Protein AF-A0A2E8CXK8-F1 (afdb_monomer)

Mean predicted aligned error: 9.02 Å

Structure (mmCIF, N/CA/C/O backbone):
data_AF-A0A2E8CXK8-F1
#
_entry.id   AF-A0A2E8CXK8-F1
#
loop_
_atom_site.group_PDB
_atom_site.id
_atom_site.type_symbol
_atom_site.label_atom_id
_atom_site.label_alt_id
_atom_site.label_comp_id
_atom_site.label_asym_id
_atom_site.label_entity_id
_atom_site.label_seq_id
_atom_site.pdbx_PDB_ins_code
_atom_site.Cartn_x
_atom_site.Cartn_y
_atom_site.Cartn_z
_atom_site.occupancy
_atom_site.B_iso_or_equiv
_atom_site.auth_seq_id
_atom_site.auth_comp_id
_atom_site.auth_asym_id
_atom_site.auth_atom_id
_atom_site.pdbx_PDB_model_num
ATOM 1 N N . MET A 1 1 ? 32.892 -42.923 -29.703 1.00 39.47 1 MET A N 1
ATOM 2 C CA . MET A 1 1 ? 31.666 -43.546 -29.163 1.00 39.47 1 MET A CA 1
ATOM 3 C C . MET A 1 1 ? 31.640 -43.152 -27.698 1.00 39.47 1 MET A C 1
ATOM 5 O O . MET A 1 1 ? 32.602 -43.465 -27.026 1.00 39.47 1 MET A O 1
ATOM 9 N N . ASP A 1 2 ? 30.717 -42.397 -27.133 1.00 36.16 2 ASP A N 1
ATOM 10 C CA . ASP A 1 2 ? 29.409 -41.909 -27.544 1.00 36.16 2 ASP A CA 1
ATOM 11 C C . ASP A 1 2 ? 29.088 -40.822 -26.492 1.00 36.16 2 ASP A C 1
ATOM 13 O O . ASP A 1 2 ? 28.861 -41.156 -25.334 1.00 36.16 2 ASP A O 1
ATOM 17 N N . CYS A 1 3 ? 29.192 -39.532 -26.826 1.00 34.12 3 CYS A N 1
ATOM 18 C CA . CYS A 1 3 ? 28.747 -38.450 -25.937 1.00 34.12 3 CYS A CA 1
ATOM 19 C C . CYS A 1 3 ? 27.455 -37.894 -26.526 1.00 34.12 3 CYS A C 1
ATOM 21 O O . CYS A 1 3 ? 27.470 -36.953 -27.320 1.00 34.12 3 CYS A O 1
ATOM 23 N N . ARG A 1 4 ? 26.337 -38.538 -26.181 1.00 33.44 4 ARG A N 1
ATOM 24 C CA . ARG A 1 4 ? 25.001 -37.986 -26.409 1.00 33.44 4 ARG A CA 1
ATOM 25 C C . ARG A 1 4 ? 24.892 -36.642 -25.671 1.00 33.44 4 ARG A C 1
ATOM 27 O O . ARG A 1 4 ? 25.269 -36.587 -24.505 1.00 33.44 4 ARG A O 1
ATOM 34 N N . PRO A 1 5 ? 24.375 -35.578 -26.305 1.00 42.72 5 PRO A N 1
ATOM 35 C CA . PRO A 1 5 ? 24.047 -34.351 -25.597 1.00 42.72 5 PRO A CA 1
ATOM 36 C C . PRO A 1 5 ? 22.865 -34.624 -24.660 1.00 42.72 5 PRO A C 1
ATOM 38 O O . PRO A 1 5 ? 21.855 -35.194 -25.075 1.00 42.72 5 PRO A O 1
ATOM 41 N N . ASP A 1 6 ? 23.009 -34.236 -23.396 1.00 40.31 6 ASP A N 1
ATOM 42 C CA . ASP A 1 6 ? 22.012 -34.405 -22.343 1.00 40.31 6 ASP A CA 1
ATOM 43 C C . ASP A 1 6 ? 20.679 -33.733 -22.709 1.00 40.31 6 ASP A C 1
ATOM 45 O O . ASP A 1 6 ? 20.485 -32.526 -22.547 1.00 40.31 6 ASP A O 1
ATOM 49 N N . THR A 1 7 ? 19.708 -34.531 -23.151 1.00 44.22 7 THR A N 1
ATOM 50 C CA . THR A 1 7 ? 18.325 -34.112 -23.436 1.00 44.22 7 THR A CA 1
ATOM 51 C C . THR A 1 7 ? 17.551 -33.663 -22.184 1.00 44.22 7 THR A C 1
ATOM 53 O O . THR A 1 7 ? 16.434 -33.171 -22.299 1.00 44.22 7 THR A O 1
ATOM 56 N N . ALA A 1 8 ? 18.133 -33.781 -20.985 1.00 43.41 8 ALA A N 1
ATOM 57 C CA . ALA A 1 8 ? 17.494 -33.443 -19.709 1.00 43.41 8 ALA A CA 1
ATOM 58 C C . ALA A 1 8 ? 17.446 -31.930 -19.397 1.00 43.41 8 ALA A C 1
ATOM 60 O O . ALA A 1 8 ? 16.611 -31.485 -18.605 1.00 43.41 8 ALA A O 1
ATOM 61 N N . THR A 1 9 ? 18.304 -31.119 -20.026 1.00 50.06 9 THR A N 1
ATOM 62 C CA . THR A 1 9 ? 18.343 -29.654 -19.818 1.00 50.06 9 THR A CA 1
ATOM 63 C C . THR A 1 9 ? 17.298 -28.900 -20.653 1.00 50.06 9 THR A C 1
ATOM 65 O O . THR A 1 9 ? 16.854 -27.817 -20.269 1.00 50.06 9 THR A O 1
ATOM 68 N N . GLY A 1 10 ? 16.845 -29.481 -21.770 1.00 50.53 10 GLY A N 1
ATOM 69 C CA . GLY A 1 10 ? 15.824 -28.888 -22.642 1.00 50.53 10 GLY A CA 1
ATOM 70 C C . GLY A 1 10 ? 14.399 -28.974 -22.084 1.00 50.53 10 GLY A C 1
ATOM 71 O O . GLY A 1 10 ? 13.611 -28.037 -22.244 1.00 50.53 10 GLY A O 1
ATOM 72 N N . ASP A 1 11 ? 14.066 -30.062 -21.384 1.00 58.69 11 ASP A N 1
ATOM 73 C CA . ASP A 1 11 ? 12.720 -30.267 -20.833 1.00 58.69 11 ASP A CA 1
ATOM 74 C C . ASP A 1 11 ? 12.457 -29.435 -19.573 1.00 58.69 11 ASP A C 1
ATOM 76 O O . ASP A 1 11 ? 11.363 -28.892 -19.411 1.00 58.69 11 ASP A O 1
ATOM 80 N N . THR A 1 12 ? 13.469 -29.239 -18.725 1.00 62.72 12 THR A N 1
ATOM 81 C CA . THR A 1 12 ? 13.380 -28.355 -17.550 1.00 62.72 12 THR A CA 1
ATOM 82 C C . THR A 1 12 ? 13.218 -26.887 -17.950 1.00 62.72 12 THR A C 1
ATOM 84 O O . THR A 1 12 ? 12.417 -26.168 -17.350 1.00 62.72 12 THR A O 1
ATOM 87 N N . HIS A 1 13 ? 13.896 -26.443 -19.013 1.00 64.88 13 HIS A N 1
ATOM 88 C CA . HIS A 1 13 ? 13.767 -25.078 -19.536 1.00 64.88 13 HIS A CA 1
ATOM 89 C C . HIS A 1 13 ? 12.396 -24.807 -20.168 1.00 64.88 13 HIS A C 1
ATOM 91 O O . HIS A 1 13 ? 11.783 -23.771 -19.893 1.00 64.88 13 HIS A O 1
ATOM 97 N N . ARG A 1 14 ? 11.867 -25.760 -20.950 1.00 67.81 14 ARG A N 1
ATOM 98 C CA . ARG A 1 14 ? 10.492 -25.692 -21.471 1.00 67.81 14 ARG A CA 1
ATOM 99 C C . ARG A 1 14 ? 9.471 -25.685 -20.339 1.00 67.81 14 ARG A C 1
ATOM 101 O O . ARG A 1 14 ? 8.594 -24.829 -20.346 1.00 67.81 14 ARG A O 1
ATOM 108 N N . ALA A 1 15 ? 9.580 -26.583 -19.361 1.00 71.38 15 ALA A N 1
ATOM 109 C CA . ALA A 1 15 ? 8.654 -26.637 -18.228 1.00 71.38 15 ALA A CA 1
ATOM 110 C C . ALA A 1 15 ? 8.631 -25.320 -17.433 1.00 71.38 15 ALA A C 1
ATOM 112 O O . ALA A 1 15 ? 7.559 -24.819 -17.097 1.00 71.38 15 ALA A O 1
ATOM 113 N N . TRP A 1 16 ? 9.796 -24.710 -17.208 1.00 69.94 16 TRP A N 1
ATOM 114 C CA . TRP A 1 16 ? 9.917 -23.401 -16.562 1.00 69.94 16 TRP A CA 1
ATOM 115 C C . TRP A 1 16 ? 9.251 -22.267 -17.360 1.00 69.94 16 TRP A C 1
ATOM 117 O O . TRP A 1 16 ? 8.541 -21.435 -16.797 1.00 69.94 16 TRP A O 1
ATOM 127 N N . LEU A 1 17 ? 9.428 -22.252 -18.684 1.00 72.56 17 LEU A N 1
ATOM 128 C CA . LEU A 1 17 ? 8.765 -21.304 -19.588 1.00 72.56 17 LEU A CA 1
ATOM 129 C C . LEU A 1 17 ? 7.236 -21.434 -19.560 1.00 72.56 17 LEU A C 1
ATOM 131 O O . LEU A 1 17 ? 6.527 -20.426 -19.522 1.00 72.56 17 LEU A O 1
ATOM 135 N N . TRP A 1 18 ? 6.731 -22.669 -19.551 1.00 72.44 18 TRP A N 1
ATOM 136 C CA . TRP A 1 18 ? 5.300 -22.944 -19.424 1.00 72.44 18 TRP A CA 1
ATOM 137 C C . TRP A 1 18 ? 4.752 -22.485 -18.070 1.00 72.44 18 TRP A C 1
ATOM 139 O O . TRP A 1 18 ? 3.693 -21.861 -18.027 1.00 72.44 18 TRP A O 1
ATOM 149 N N . LEU A 1 19 ? 5.486 -22.722 -16.979 1.00 76.88 19 LEU A N 1
ATOM 150 C CA . LEU A 1 19 ? 5.115 -22.248 -15.643 1.00 76.88 19 LEU A CA 1
ATOM 151 C C . LEU A 1 19 ? 5.009 -20.717 -15.588 1.00 76.88 19 LEU A C 1
ATOM 153 O O . LEU A 1 19 ? 4.008 -20.208 -15.093 1.00 76.88 19 LEU A O 1
ATOM 157 N N . LEU A 1 20 ? 5.965 -19.987 -16.169 1.00 74.81 20 LEU A N 1
ATOM 158 C CA . LEU A 1 20 ? 5.941 -18.517 -16.252 1.00 74.81 20 LEU A CA 1
ATOM 159 C C . LEU A 1 20 ? 4.698 -17.962 -16.967 1.00 74.81 20 LEU A C 1
ATOM 161 O O . LEU A 1 20 ? 4.181 -16.919 -16.578 1.00 74.81 20 LEU A O 1
ATOM 165 N N . CYS A 1 21 ? 4.201 -18.656 -17.993 1.00 78.50 21 CYS A N 1
ATOM 166 C CA . CYS A 1 21 ? 3.007 -18.226 -18.725 1.00 78.50 21 CYS A CA 1
ATOM 167 C C . CYS A 1 21 ? 1.705 -18.562 -17.995 1.00 78.50 21 CYS A C 1
ATOM 169 O O . CYS A 1 21 ? 0.749 -17.788 -18.028 1.00 78.50 21 CYS A O 1
ATOM 171 N N . VAL A 1 22 ? 1.647 -19.737 -17.366 1.00 83.25 22 VAL A N 1
ATOM 172 C CA . VAL A 1 22 ? 0.408 -20.279 -16.795 1.00 83.25 22 VAL A CA 1
ATOM 173 C C . VAL A 1 22 ? 0.187 -19.801 -15.359 1.00 83.25 22 VAL A C 1
ATOM 175 O O . VAL A 1 22 ? -0.961 -19.583 -14.966 1.00 83.25 22 VAL A O 1
ATOM 178 N N . MET A 1 23 ? 1.251 -19.595 -14.576 1.00 86.69 23 MET A N 1
ATOM 179 C CA . MET A 1 23 ? 1.127 -19.204 -13.168 1.00 86.69 23 MET A CA 1
ATOM 180 C C . MET A 1 23 ? 0.381 -17.881 -12.961 1.00 86.69 23 MET A C 1
ATOM 182 O O . MET A 1 23 ? -0.537 -17.895 -12.141 1.00 86.69 23 MET A O 1
ATOM 186 N N . PRO A 1 24 ? 0.655 -16.783 -13.695 1.00 87.81 24 PRO A N 1
ATOM 187 C CA . PRO A 1 24 ? -0.084 -15.538 -13.494 1.00 87.81 24 PRO A CA 1
ATOM 188 C C . PRO A 1 24 ? -1.575 -15.680 -13.833 1.00 87.81 24 PRO A C 1
ATOM 190 O O . PRO A 1 24 ? -2.422 -15.145 -13.124 1.00 87.81 24 PRO A O 1
ATOM 193 N N . ALA A 1 25 ? -1.924 -16.453 -14.869 1.00 89.25 25 ALA A N 1
ATOM 194 C CA . ALA A 1 25 ? -3.317 -16.708 -15.249 1.00 89.25 25 ALA A CA 1
ATOM 195 C C . ALA A 1 25 ? -4.081 -17.491 -14.172 1.00 89.25 25 ALA A C 1
ATOM 197 O O . ALA A 1 25 ? -5.178 -17.099 -13.767 1.00 89.25 25 ALA A O 1
ATOM 198 N N . VAL A 1 26 ? -3.490 -18.577 -13.668 1.00 90.31 26 VAL A N 1
ATOM 199 C CA . VAL A 1 26 ? -4.085 -19.371 -12.582 1.00 90.31 26 VAL A CA 1
ATOM 200 C C . VAL A 1 26 ? -4.133 -18.560 -11.286 1.00 90.31 26 VAL A C 1
ATOM 202 O O . VAL A 1 26 ? -5.141 -18.581 -10.582 1.00 90.31 26 VAL A O 1
ATOM 205 N N . GLY A 1 27 ? -3.078 -17.802 -10.993 1.00 90.19 27 GLY A N 1
ATOM 206 C CA . GLY A 1 27 ? -2.973 -16.939 -9.824 1.00 90.19 27 GLY A CA 1
ATOM 207 C C . GLY A 1 27 ? -4.058 -15.876 -9.771 1.00 90.19 27 GLY A C 1
ATOM 208 O O . GLY A 1 27 ? -4.782 -15.801 -8.779 1.00 90.19 27 GLY A O 1
ATOM 209 N N . LEU A 1 28 ? -4.235 -15.111 -10.851 1.00 90.12 28 LEU A N 1
ATOM 210 C CA . LEU A 1 28 ? -5.291 -14.102 -10.951 1.00 90.12 28 LEU A CA 1
ATOM 211 C C . LEU A 1 28 ? -6.688 -14.723 -10.869 1.00 90.12 28 LEU A C 1
ATOM 213 O O . LEU A 1 28 ? -7.554 -14.187 -10.179 1.00 90.12 28 LEU A O 1
ATOM 217 N N . LEU A 1 29 ? -6.907 -15.886 -11.492 1.00 92.19 29 LEU A N 1
ATOM 218 C CA . LEU A 1 29 ? -8.185 -16.590 -11.391 1.00 92.19 29 LEU A CA 1
ATOM 219 C C . LEU A 1 29 ? -8.504 -16.983 -9.939 1.00 92.19 29 LEU A C 1
ATOM 221 O O . LEU A 1 29 ? -9.615 -16.733 -9.463 1.00 92.19 29 LEU A O 1
ATOM 225 N N . LEU A 1 30 ? -7.535 -17.565 -9.226 1.00 91.12 30 LEU A N 1
ATOM 226 C CA . LEU A 1 30 ? -7.684 -17.963 -7.823 1.00 91.12 30 LEU A CA 1
ATOM 227 C C . LEU A 1 30 ? -7.898 -16.752 -6.912 1.00 91.12 30 LEU A C 1
ATOM 229 O O . LEU A 1 30 ? -8.802 -16.763 -6.076 1.00 91.12 30 LEU A O 1
ATOM 233 N N . VAL A 1 31 ? -7.117 -15.690 -7.107 1.00 90.62 31 VAL A N 1
ATOM 234 C CA . VAL A 1 31 ? -7.240 -14.414 -6.389 1.00 90.62 31 VAL A CA 1
ATOM 235 C C . VAL A 1 31 ? -8.631 -13.809 -6.579 1.00 90.62 31 VAL A C 1
ATOM 237 O O . VAL A 1 31 ? -9.301 -13.461 -5.599 1.00 90.62 31 VAL A O 1
ATOM 240 N N . SER A 1 32 ? -9.106 -13.719 -7.820 1.00 89.19 32 SER A N 1
ATOM 241 C CA . SER A 1 32 ? -10.420 -13.158 -8.130 1.00 89.19 32 SER A CA 1
ATOM 242 C C . SER A 1 32 ? -11.557 -14.036 -7.616 1.00 89.19 32 SER A C 1
ATOM 244 O O . SER A 1 32 ? -12.538 -13.507 -7.092 1.00 89.19 32 SER A O 1
ATOM 246 N N . TRP A 1 33 ? -11.434 -15.363 -7.675 1.00 91.19 33 TRP A N 1
ATOM 247 C CA . TRP A 1 33 ? -12.419 -16.268 -7.077 1.00 91.19 33 TRP A CA 1
ATOM 248 C C . TRP A 1 33 ? -12.481 -16.111 -5.550 1.00 91.19 33 TRP A C 1
ATOM 250 O O . TRP A 1 33 ? -13.562 -15.938 -4.979 1.00 91.19 33 TRP A O 1
ATOM 260 N N . PHE A 1 34 ? -11.323 -16.092 -4.886 1.00 89.75 34 PHE A N 1
ATOM 261 C CA . PHE A 1 34 ? -11.227 -16.025 -3.429 1.00 89.75 34 PHE A CA 1
ATOM 262 C C . PHE A 1 34 ? -11.731 -14.684 -2.880 1.00 89.75 34 PHE A C 1
ATOM 264 O O . PHE A 1 34 ? -12.566 -14.652 -1.973 1.00 89.75 34 PHE A O 1
ATOM 271 N N . THR A 1 35 ? -11.300 -13.561 -3.462 1.00 88.44 35 THR A N 1
ATOM 272 C CA . THR A 1 35 ? -11.772 -12.226 -3.051 1.00 88.44 35 THR A CA 1
ATOM 273 C C . THR A 1 35 ? -13.280 -12.077 -3.223 1.00 88.44 35 THR A C 1
ATOM 275 O O . THR A 1 35 ? -13.955 -11.652 -2.286 1.00 88.44 35 THR A O 1
ATOM 278 N N . ARG A 1 36 ? -13.840 -12.491 -4.372 1.00 88.19 36 ARG A N 1
ATOM 279 C CA . ARG A 1 36 ? -15.294 -12.456 -4.626 1.00 88.19 36 ARG A CA 1
ATOM 280 C C . ARG A 1 36 ? -16.081 -13.265 -3.597 1.00 88.19 36 ARG A C 1
ATOM 282 O O . ARG A 1 36 ? -17.187 -12.871 -3.238 1.00 88.19 36 ARG A O 1
ATOM 289 N N . ARG A 1 37 ? -15.528 -14.386 -3.121 1.00 89.00 37 ARG A N 1
ATOM 290 C CA . ARG A 1 37 ? -16.222 -15.303 -2.209 1.00 89.00 37 ARG A CA 1
ATOM 291 C C . ARG A 1 37 ? -16.148 -14.904 -0.734 1.00 89.00 37 ARG A C 1
ATOM 293 O O . ARG A 1 37 ? -17.123 -15.147 -0.017 1.00 89.00 37 ARG A O 1
ATOM 300 N N . PHE A 1 38 ? -15.018 -14.356 -0.280 1.00 88.38 38 PHE A N 1
ATOM 301 C CA . PHE A 1 38 ? -14.735 -14.156 1.151 1.00 88.38 38 PHE A CA 1
ATOM 302 C C . PHE A 1 38 ? -14.738 -12.690 1.604 1.00 88.38 38 PHE A C 1
ATOM 304 O O . PHE A 1 38 ? -15.249 -12.393 2.687 1.00 88.38 38 PHE A O 1
ATOM 311 N N . ALA A 1 39 ? -14.193 -11.772 0.804 1.00 87.19 39 ALA A N 1
ATOM 312 C CA . ALA A 1 39 ? -14.183 -10.342 1.116 1.00 87.19 39 ALA A CA 1
ATOM 313 C C . ALA A 1 39 ? -14.142 -9.515 -0.179 1.00 87.19 39 ALA A C 1
ATOM 3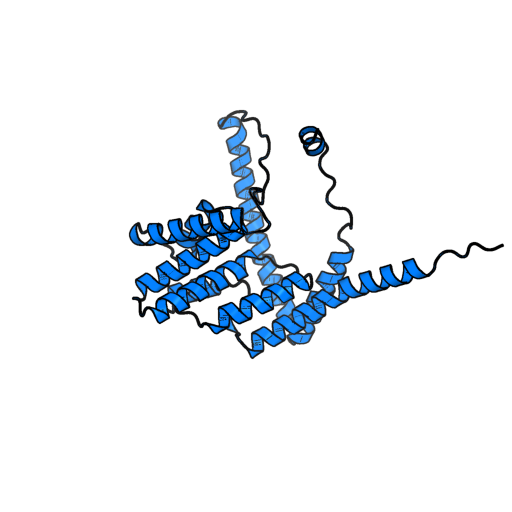15 O O . ALA A 1 39 ? -13.056 -9.189 -0.666 1.00 87.19 39 ALA A O 1
ATOM 316 N N . PRO A 1 40 ? -15.311 -9.148 -0.733 1.00 85.19 40 PRO A N 1
ATOM 317 C CA . PRO A 1 40 ? -15.388 -8.259 -1.890 1.00 85.19 40 PRO A CA 1
ATOM 318 C C . PRO A 1 40 ? -14.685 -6.917 -1.642 1.00 85.19 40 PRO A C 1
ATOM 320 O O . PRO A 1 40 ? -14.136 -6.334 -2.568 1.00 85.19 40 PRO A O 1
ATOM 323 N N . GLU A 1 41 ? -14.628 -6.467 -0.383 1.00 81.69 41 GLU A N 1
ATOM 324 C CA . GLU A 1 41 ? -13.944 -5.233 0.025 1.00 81.69 41 GLU A CA 1
ATOM 325 C C . GLU A 1 41 ? -12.407 -5.321 -0.091 1.00 81.69 41 GLU A C 1
ATOM 327 O O . GLU A 1 41 ? -11.716 -4.308 -0.016 1.00 81.69 41 GLU A O 1
ATOM 332 N N . ALA A 1 42 ? -11.849 -6.526 -0.250 1.00 78.81 42 ALA A N 1
ATOM 333 C CA . ALA A 1 42 ? -10.418 -6.743 -0.455 1.00 78.81 42 ALA A CA 1
ATOM 334 C C . ALA A 1 42 ? -10.006 -6.668 -1.939 1.00 78.81 42 ALA A C 1
ATOM 336 O O . ALA A 1 42 ? -8.822 -6.828 -2.246 1.00 78.81 42 ALA A O 1
ATOM 337 N N . GLN A 1 43 ? -10.944 -6.442 -2.864 1.00 80.06 43 GLN A N 1
ATOM 338 C CA . GLN A 1 43 ? -10.630 -6.248 -4.281 1.00 80.06 43 GLN A CA 1
ATOM 339 C C . GLN A 1 43 ? -9.926 -4.910 -4.531 1.00 80.06 43 GLN A C 1
ATOM 341 O O . GLN A 1 43 ? -9.971 -4.001 -3.710 1.00 80.06 43 GLN A O 1
ATOM 346 N N . GLY A 1 44 ? -9.251 -4.804 -5.676 1.00 81.19 44 GLY A N 1
ATOM 347 C CA . GLY A 1 44 ? -8.628 -3.558 -6.114 1.00 81.19 44 GLY A CA 1
ATOM 348 C C . GLY A 1 44 ? -7.382 -3.152 -5.322 1.00 81.19 44 GLY A C 1
ATOM 349 O O . GLY A 1 44 ? -6.749 -3.956 -4.627 1.00 81.19 44 GLY A O 1
ATOM 350 N N . HIS A 1 45 ? -7.016 -1.878 -5.468 1.00 83.12 45 HIS A N 1
ATOM 351 C CA . HIS A 1 45 ? -5.751 -1.328 -4.984 1.00 83.12 45 HIS A CA 1
ATOM 352 C C . HIS A 1 45 ? -5.667 -1.248 -3.452 1.00 83.12 45 HIS A C 1
ATOM 354 O O . HIS A 1 45 ? -4.577 -1.386 -2.915 1.00 83.12 45 HIS A O 1
ATOM 360 N N . GLY A 1 46 ? -6.773 -1.084 -2.725 1.00 87.38 46 GLY A N 1
ATOM 361 C CA . GLY A 1 46 ? -6.809 -1.072 -1.258 1.00 87.38 46 GLY A CA 1
ATOM 362 C C . GLY A 1 46 ? -6.770 0.325 -0.631 1.00 87.38 46 GLY A C 1
ATOM 363 O O . GLY A 1 46 ? -7.456 0.557 0.363 1.00 87.38 46 GLY A O 1
ATOM 364 N N . VAL A 1 47 ? -6.012 1.272 -1.200 1.00 93.75 47 VAL A N 1
ATOM 365 C CA . VAL A 1 47 ? -5.950 2.660 -0.690 1.00 93.75 47 VAL A CA 1
ATOM 366 C C . VAL A 1 47 ? -7.311 3.368 -0.778 1.00 93.75 47 VAL A C 1
ATOM 368 O O . VAL A 1 47 ? -7.738 3.918 0.240 1.00 93.75 47 VAL A O 1
ATOM 371 N N . PRO A 1 48 ? -8.039 3.338 -1.916 1.00 92.75 48 PRO A N 1
ATOM 372 C CA . PRO A 1 48 ? -9.364 3.955 -1.994 1.00 92.75 48 PRO A CA 1
ATOM 373 C C . PRO A 1 48 ? -10.344 3.390 -0.962 1.00 92.75 48 PRO A C 1
ATOM 375 O O . PRO A 1 48 ? -11.121 4.139 -0.376 1.00 92.75 48 PRO A O 1
ATOM 378 N N . GLU A 1 49 ? -10.284 2.089 -0.687 1.00 92.88 49 GLU A N 1
ATOM 379 C CA . GLU A 1 49 ? -11.131 1.425 0.302 1.00 92.88 49 GLU A CA 1
ATOM 380 C C . GLU A 1 49 ? -10.853 1.931 1.726 1.00 92.88 49 GLU A C 1
ATOM 382 O O . GLU A 1 49 ? -11.790 2.102 2.507 1.00 92.88 49 GLU A O 1
ATOM 387 N N . VAL A 1 50 ? -9.591 2.226 2.060 1.00 96.38 50 VAL A N 1
ATOM 388 C CA . VAL A 1 50 ? -9.231 2.860 3.341 1.00 96.38 50 VAL A CA 1
ATOM 389 C C . VAL A 1 50 ? -9.754 4.294 3.409 1.00 96.38 50 VAL A C 1
ATOM 391 O O . VAL A 1 50 ? -10.356 4.666 4.416 1.00 96.38 50 VAL A O 1
ATOM 394 N N . ILE A 1 51 ? -9.588 5.084 2.344 1.00 95.75 51 ILE A N 1
ATOM 395 C CA . ILE A 1 51 ? -10.100 6.465 2.285 1.00 95.75 51 ILE A CA 1
ATOM 396 C C . ILE A 1 51 ? -11.622 6.470 2.473 1.00 95.75 51 ILE A C 1
ATOM 398 O O . ILE A 1 51 ? -12.150 7.229 3.285 1.00 95.75 51 ILE A O 1
ATOM 402 N N . VAL A 1 52 ? -12.341 5.582 1.780 1.00 94.69 52 VAL A N 1
ATOM 403 C CA . VAL A 1 52 ? -13.795 5.432 1.924 1.00 94.69 52 VAL A CA 1
ATOM 404 C C . VAL A 1 52 ? -14.168 4.997 3.342 1.00 94.69 52 VAL A C 1
ATOM 406 O O . VAL A 1 52 ? -15.127 5.533 3.896 1.00 94.69 52 VAL A O 1
ATOM 409 N N . ALA A 1 53 ? -13.413 4.086 3.963 1.00 95.00 53 ALA A N 1
ATOM 410 C CA . ALA A 1 53 ? -13.656 3.686 5.346 1.00 95.00 53 ALA A CA 1
ATOM 411 C C . ALA A 1 53 ? -13.519 4.869 6.317 1.00 95.00 53 ALA A C 1
ATOM 413 O O . ALA A 1 53 ? -14.391 5.071 7.161 1.00 95.00 53 ALA A O 1
ATOM 414 N N . VAL A 1 54 ? -12.479 5.691 6.174 1.00 96.25 54 VAL A N 1
ATOM 415 C CA . VAL A 1 54 ? -12.261 6.885 7.010 1.00 96.25 54 VAL A CA 1
ATOM 416 C C . VAL A 1 54 ? -13.325 7.957 6.759 1.00 96.25 54 VAL A C 1
ATOM 418 O O . VAL A 1 54 ? -13.823 8.553 7.715 1.00 96.25 54 VAL A O 1
ATOM 421 N N . ALA A 1 55 ? -13.705 8.183 5.501 1.00 94.88 55 ALA A N 1
ATOM 422 C CA . ALA A 1 55 ? -14.628 9.249 5.116 1.00 94.88 55 ALA A CA 1
ATOM 423 C C . ALA A 1 55 ? -16.109 8.910 5.353 1.00 94.88 55 ALA A C 1
ATOM 425 O O . ALA A 1 55 ? -16.894 9.806 5.651 1.00 94.88 55 ALA A O 1
ATOM 426 N N . ARG A 1 56 ? -16.512 7.643 5.182 1.00 95.19 56 ARG A N 1
ATOM 427 C CA . ARG A 1 56 ? -17.931 7.225 5.189 1.00 95.19 56 ARG A CA 1
ATOM 428 C C . ARG A 1 56 ? -18.302 6.215 6.270 1.00 95.19 56 ARG A C 1
ATOM 430 O O . ARG A 1 56 ? -19.488 6.016 6.510 1.00 95.19 56 ARG A O 1
ATOM 437 N N . HIS A 1 57 ? -17.323 5.568 6.896 1.00 94.69 57 HIS A N 1
ATOM 438 C CA . HIS A 1 57 ? -17.555 4.497 7.868 1.00 94.69 57 HIS A CA 1
ATOM 439 C C . HIS A 1 57 ? -16.809 4.726 9.185 1.00 94.69 57 HIS A C 1
ATOM 441 O O . HIS A 1 57 ? -16.542 3.770 9.904 1.00 94.69 57 HIS A O 1
ATOM 447 N N . ASP A 1 58 ? -16.432 5.970 9.497 1.00 95.38 58 ASP A N 1
ATOM 448 C CA . ASP A 1 58 ? -15.742 6.331 10.743 1.00 95.38 58 ASP A CA 1
ATOM 449 C C . ASP A 1 58 ? -14.445 5.541 11.009 1.00 95.38 58 ASP A C 1
ATOM 451 O O . ASP A 1 58 ? -14.021 5.343 12.147 1.00 95.38 58 ASP A O 1
ATOM 455 N N . GLY A 1 59 ? -13.790 5.087 9.938 1.00 93.31 59 GLY A N 1
ATOM 456 C CA . GLY A 1 59 ? -12.597 4.247 9.997 1.00 93.31 59 GLY A CA 1
ATOM 457 C C . GLY A 1 59 ? -12.879 2.789 10.372 1.00 93.31 59 GLY A C 1
ATOM 458 O O . GLY A 1 59 ? -11.938 2.029 10.586 1.00 93.31 59 GLY A O 1
ATOM 459 N N . VAL A 1 60 ? -14.140 2.362 10.456 1.00 96.19 60 VAL A N 1
ATOM 460 C CA . VAL A 1 60 ? -14.521 0.986 10.794 1.00 96.19 60 VAL A CA 1
ATOM 461 C C . VAL A 1 60 ? -14.315 0.064 9.591 1.00 96.19 60 VAL A C 1
ATOM 463 O O . VAL A 1 60 ? -14.905 0.242 8.527 1.00 96.19 60 VAL A O 1
ATOM 466 N N . MET A 1 61 ? -13.479 -0.957 9.774 1.00 95.75 61 MET A N 1
ATOM 467 C CA . MET A 1 61 ? -13.150 -1.973 8.775 1.00 95.75 61 MET A CA 1
ATOM 468 C C . MET A 1 61 ? -13.397 -3.373 9.344 1.00 95.75 61 MET A C 1
ATOM 470 O O . MET A 1 61 ? -13.232 -3.621 10.540 1.00 95.75 61 MET A O 1
ATOM 474 N N . ARG A 1 62 ? -13.80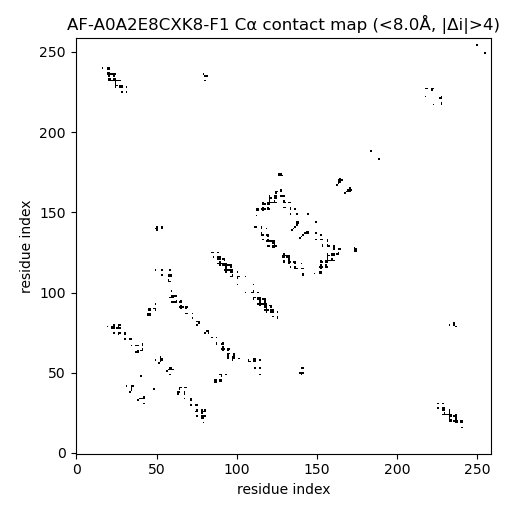0 -4.311 8.480 1.00 93.19 62 ARG A N 1
ATOM 475 C CA . ARG A 1 62 ? -14.124 -5.687 8.884 1.00 93.19 62 ARG A CA 1
ATOM 476 C C . ARG A 1 62 ? -12.839 -6.508 9.081 1.00 93.19 62 ARG A C 1
ATOM 478 O O . ARG A 1 62 ? -12.056 -6.576 8.136 1.00 93.19 62 ARG A O 1
ATOM 485 N N . PRO A 1 63 ? -12.665 -7.250 10.195 1.00 91.06 63 PRO A N 1
ATOM 486 C CA . PRO A 1 63 ? -11.434 -8.003 10.474 1.00 91.06 63 PRO A CA 1
ATOM 487 C C . PRO A 1 63 ? -11.002 -8.976 9.372 1.00 91.06 63 PRO A C 1
ATOM 489 O O . PRO A 1 63 ? -9.815 -9.140 9.092 1.00 91.06 63 PRO A O 1
ATOM 492 N N . ARG A 1 64 ? -11.978 -9.589 8.693 1.00 92.25 64 ARG A N 1
ATOM 493 C CA . ARG A 1 64 ? -11.734 -10.517 7.581 1.00 92.25 64 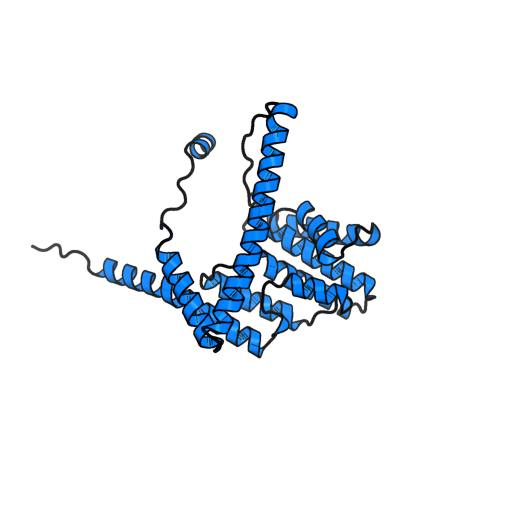ARG A CA 1
ATOM 494 C C . ARG A 1 64 ? -10.986 -9.882 6.402 1.00 92.25 64 ARG A C 1
ATOM 496 O O . ARG A 1 64 ? -10.340 -10.609 5.657 1.00 92.25 64 ARG A O 1
ATOM 503 N N . VAL A 1 65 ? -11.064 -8.558 6.225 1.00 90.56 65 VAL A N 1
ATOM 504 C CA . VAL A 1 65 ? -10.436 -7.858 5.093 1.00 90.56 65 VAL A CA 1
ATOM 505 C C . VAL A 1 65 ? -8.918 -7.967 5.177 1.00 90.56 65 VAL A C 1
ATOM 507 O O . VAL A 1 65 ? -8.307 -8.325 4.177 1.00 90.56 65 VAL A O 1
ATOM 510 N N . SER A 1 66 ? -8.310 -7.765 6.355 1.00 90.81 66 SER A N 1
ATOM 511 C CA . SER A 1 66 ? -6.860 -7.944 6.538 1.00 90.81 66 SER A CA 1
ATOM 512 C C . SER A 1 66 ? -6.411 -9.354 6.159 1.00 90.81 66 SER A C 1
ATOM 514 O O . SER A 1 66 ? -5.489 -9.505 5.365 1.00 90.81 66 SER A O 1
ATOM 516 N N . LEU A 1 67 ? -7.081 -10.387 6.686 1.00 91.88 67 LEU A N 1
ATOM 517 C CA . LEU A 1 67 ? -6.707 -11.785 6.440 1.00 91.88 67 LEU A CA 1
ATOM 518 C C . LEU A 1 67 ? -6.824 -12.151 4.959 1.00 91.88 67 LEU A C 1
ATOM 520 O O . LEU A 1 67 ? -5.897 -12.717 4.382 1.00 91.88 67 LEU A O 1
ATOM 524 N N . VAL A 1 68 ? -7.940 -11.781 4.324 1.00 92.81 68 VAL A N 1
ATOM 525 C CA . VAL A 1 68 ? -8.142 -12.041 2.896 1.00 92.81 68 VAL A CA 1
ATOM 526 C C . VAL A 1 68 ? -7.124 -11.269 2.060 1.00 92.81 68 VAL A C 1
ATOM 528 O O . VAL A 1 68 ? -6.553 -11.845 1.139 1.00 92.81 68 VAL A O 1
ATOM 531 N N . LYS A 1 69 ? -6.844 -10.001 2.387 1.00 93.50 69 LYS A N 1
ATOM 532 C CA . LYS A 1 69 ? -5.892 -9.179 1.631 1.00 93.50 69 LYS A CA 1
ATOM 533 C C . LYS A 1 69 ? -4.464 -9.710 1.743 1.00 93.50 69 LYS A C 1
ATOM 535 O O . LYS A 1 69 ? -3.775 -9.714 0.729 1.00 93.50 69 LYS A O 1
ATOM 540 N N . ILE A 1 70 ? -4.041 -10.205 2.910 1.00 92.81 70 ILE A N 1
ATOM 541 C CA . ILE A 1 70 ? -2.734 -10.864 3.086 1.00 92.81 70 ILE A CA 1
ATOM 542 C C . ILE A 1 70 ? -2.623 -12.068 2.147 1.00 92.81 70 ILE A C 1
ATOM 544 O O . ILE A 1 70 ? -1.709 -12.121 1.328 1.00 92.81 70 ILE A O 1
ATOM 548 N N . LEU A 1 71 ? -3.581 -12.999 2.220 1.00 92.56 71 LEU A N 1
ATOM 549 C CA . LEU A 1 71 ? -3.559 -14.232 1.425 1.00 92.56 71 LEU A CA 1
ATOM 550 C C . LEU A 1 71 ? -3.587 -13.942 -0.076 1.00 92.56 71 LEU A C 1
ATOM 552 O O . LEU A 1 71 ? -2.788 -14.474 -0.841 1.00 92.56 71 LEU A O 1
ATOM 556 N N . VAL A 1 72 ? -4.493 -13.065 -0.493 1.00 91.94 72 VAL A N 1
ATOM 557 C CA . VAL A 1 72 ? -4.673 -12.711 -1.899 1.00 91.94 72 VAL A CA 1
ATOM 558 C C . VAL A 1 72 ? -3.457 -11.983 -2.450 1.00 91.94 72 VAL A C 1
ATOM 560 O O . VAL A 1 72 ? -3.040 -12.272 -3.566 1.00 91.94 72 VAL A O 1
ATOM 563 N N . SER A 1 73 ? -2.865 -11.067 -1.686 1.00 91.12 73 SER A N 1
ATOM 564 C CA . SER A 1 73 ? -1.688 -10.327 -2.150 1.00 91.12 73 SER A CA 1
ATOM 565 C C . SER A 1 73 ? -0.465 -11.235 -2.229 1.00 91.12 73 SER A C 1
ATOM 567 O O . SER A 1 73 ? 0.273 -11.151 -3.205 1.00 91.12 73 SER A O 1
ATOM 569 N N . ALA A 1 74 ? -0.296 -12.154 -1.272 1.00 91.31 74 ALA A N 1
ATOM 570 C CA . ALA A 1 74 ? 0.748 -13.173 -1.325 1.00 91.31 74 ALA A CA 1
ATOM 571 C C . ALA A 1 74 ? 0.598 -14.079 -2.558 1.00 91.31 74 ALA A C 1
ATOM 573 O O . ALA A 1 74 ? 1.578 -14.322 -3.255 1.00 91.31 74 ALA A O 1
ATOM 574 N N . LEU A 1 75 ? -0.624 -14.520 -2.877 1.00 90.69 75 LEU A N 1
ATOM 575 C CA . LEU A 1 75 ? -0.899 -15.298 -4.089 1.00 90.69 75 LEU A CA 1
ATOM 576 C C . LEU A 1 75 ? -0.655 -14.480 -5.363 1.00 90.69 75 LEU A C 1
ATOM 578 O O . LEU A 1 75 ? -0.032 -14.974 -6.294 1.00 90.69 75 LEU A O 1
ATOM 582 N N . CYS A 1 76 ? -1.111 -13.230 -5.410 1.00 89.62 76 CYS A N 1
ATOM 583 C CA . CYS A 1 76 ? -0.969 -12.363 -6.579 1.00 89.62 76 CYS A CA 1
ATOM 584 C C . CYS A 1 76 ? 0.513 -12.087 -6.893 1.00 89.62 76 CYS A C 1
ATOM 586 O O . CYS A 1 76 ? 0.968 -12.316 -8.012 1.00 89.62 76 CYS A O 1
ATOM 588 N N . ILE A 1 77 ? 1.289 -11.689 -5.879 1.00 88.19 77 ILE A N 1
ATOM 589 C CA . ILE A 1 77 ? 2.732 -11.442 -6.008 1.00 88.19 77 ILE A CA 1
ATOM 590 C C . ILE A 1 77 ? 3.474 -12.757 -6.287 1.00 88.19 77 ILE A C 1
ATOM 592 O O . ILE A 1 77 ? 4.287 -12.824 -7.204 1.00 88.19 77 ILE A O 1
ATOM 596 N N . GLY A 1 78 ? 3.163 -13.823 -5.544 1.00 87.19 78 GLY A N 1
ATOM 597 C CA . GLY A 1 78 ? 3.835 -15.120 -5.662 1.00 87.19 78 GLY A CA 1
ATOM 598 C C . GLY A 1 78 ? 3.587 -15.844 -6.988 1.00 87.19 78 GLY A C 1
ATOM 599 O O . GLY A 1 78 ? 4.402 -16.664 -7.395 1.00 87.19 78 GLY A O 1
ATOM 600 N N . THR A 1 79 ? 2.493 -15.532 -7.687 1.00 87.94 79 THR A N 1
ATOM 601 C CA . THR A 1 79 ? 2.200 -16.074 -9.026 1.00 87.94 79 THR A CA 1
ATOM 602 C C . THR A 1 79 ? 2.725 -15.205 -10.167 1.00 87.94 79 THR A C 1
ATOM 604 O O . THR A 1 79 ? 2.568 -15.580 -11.327 1.00 87.94 79 THR A O 1
ATOM 607 N N . GLY A 1 80 ? 3.382 -14.081 -9.860 1.00 83.81 80 GLY A N 1
ATOM 608 C CA . GLY A 1 80 ? 4.015 -13.217 -10.857 1.00 83.81 80 GLY A CA 1
ATOM 609 C C . GLY A 1 80 ? 3.068 -12.221 -11.525 1.00 83.81 80 GLY A C 1
ATOM 610 O O . GLY A 1 80 ? 3.347 -11.764 -12.633 1.00 83.81 80 GLY A O 1
ATOM 611 N N . ALA A 1 81 ? 1.945 -11.870 -10.889 1.00 84.62 81 ALA A N 1
ATOM 612 C CA . ALA A 1 81 ? 1.117 -10.775 -11.380 1.00 84.62 81 ALA A CA 1
ATOM 613 C C . ALA A 1 81 ? 1.866 -9.434 -11.267 1.00 84.62 81 ALA A C 1
ATOM 615 O O . ALA A 1 81 ? 2.588 -9.182 -10.301 1.00 84.62 81 ALA A O 1
ATOM 616 N N . SER A 1 82 ? 1.662 -8.542 -12.239 1.00 84.88 82 SER A N 1
ATOM 617 C CA . SER A 1 82 ? 2.257 -7.201 -12.230 1.00 84.88 82 SER A CA 1
ATOM 618 C C . SER A 1 82 ? 1.491 -6.288 -11.266 1.00 84.88 82 SER A C 1
ATOM 620 O O . SER A 1 82 ? 0.581 -5.559 -11.660 1.00 84.88 82 SER A O 1
ATOM 622 N N . VAL A 1 83 ? 1.811 -6.384 -9.973 1.00 85.50 83 VAL A N 1
ATOM 623 C CA . VAL A 1 83 ? 1.172 -5.606 -8.902 1.00 85.50 83 VAL A CA 1
ATOM 624 C C . VAL A 1 83 ? 2.187 -5.082 -7.890 1.00 85.50 83 VAL A C 1
ATOM 626 O O . VAL A 1 83 ? 3.191 -5.725 -7.591 1.00 85.50 83 VAL A O 1
ATOM 629 N N . GLY A 1 84 ? 1.898 -3.906 -7.332 1.00 82.75 84 GLY A N 1
ATOM 630 C CA . GLY A 1 84 ? 2.659 -3.332 -6.226 1.00 82.75 84 GLY A CA 1
ATOM 631 C C . GLY A 1 84 ? 2.181 -3.841 -4.864 1.00 82.75 84 GLY A C 1
ATOM 632 O O . GLY A 1 84 ? 1.009 -4.168 -4.671 1.00 82.75 84 GLY A O 1
ATOM 633 N N . ARG A 1 85 ? 3.089 -3.842 -3.885 1.00 86.50 85 ARG A N 1
ATOM 634 C CA . ARG A 1 85 ? 2.801 -4.210 -2.486 1.00 86.50 85 ARG A CA 1
ATOM 635 C C . ARG A 1 85 ? 2.228 -3.066 -1.634 1.00 86.50 85 ARG A C 1
ATOM 637 O O . ARG A 1 85 ? 1.724 -3.304 -0.541 1.00 86.50 85 ARG A O 1
ATOM 644 N N . GLU A 1 86 ? 2.263 -1.844 -2.161 1.00 89.19 86 GLU A N 1
ATOM 645 C CA . GLU A 1 86 ? 1.922 -0.590 -1.467 1.00 89.19 86 GLU A CA 1
ATOM 646 C C . GLU A 1 86 ? 0.454 -0.514 -1.049 1.00 89.19 86 GLU A C 1
ATOM 648 O O . GLU A 1 86 ? 0.116 -0.239 0.098 1.00 89.19 86 GLU A O 1
ATOM 653 N N . GLY A 1 87 ? -0.443 -0.792 -1.989 1.00 90.69 87 GLY A N 1
ATOM 654 C CA . GLY A 1 87 ? -1.873 -0.732 -1.737 1.00 90.69 87 GLY A CA 1
ATOM 655 C C . GLY A 1 87 ? -2.353 -1.789 -0.732 1.00 90.69 87 GLY A C 1
ATOM 656 O O . GLY A 1 87 ? -3.032 -1.443 0.242 1.00 90.69 87 GLY A O 1
ATOM 657 N N . PRO A 1 88 ? -1.953 -3.068 -0.895 1.00 93.75 88 PRO A N 1
ATOM 658 C CA . PRO A 1 88 ? -2.225 -4.105 0.088 1.00 93.75 88 PRO A CA 1
ATOM 659 C C . PRO A 1 88 ? -1.750 -3.783 1.502 1.00 93.75 88 PRO A C 1
ATOM 661 O O . PRO A 1 88 ? -2.537 -3.938 2.436 1.00 93.75 88 PRO A O 1
AT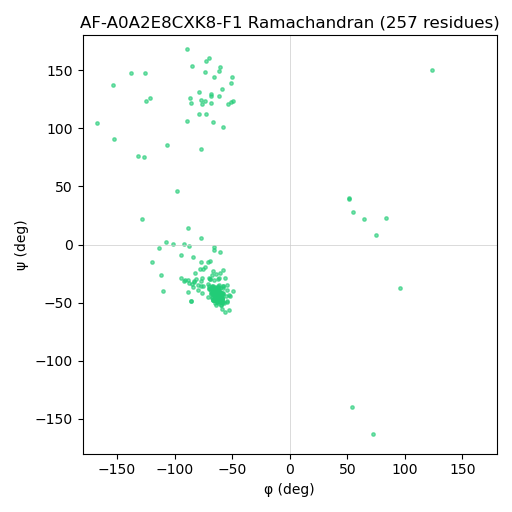OM 664 N N . ILE A 1 89 ? -0.504 -3.330 1.681 1.00 94.19 89 ILE A N 1
ATOM 665 C CA . ILE A 1 89 ? 0.041 -3.108 3.026 1.00 94.19 89 ILE A CA 1
ATOM 666 C C . ILE A 1 89 ? -0.678 -1.963 3.748 1.00 94.19 89 ILE A C 1
ATOM 668 O O . ILE A 1 89 ? -0.944 -2.078 4.946 1.00 94.19 89 ILE A O 1
ATOM 672 N N . VAL A 1 90 ? -1.083 -0.916 3.016 1.00 96.31 90 VAL A N 1
ATOM 673 C CA . VAL A 1 90 ? -1.914 0.172 3.551 1.00 96.31 90 VAL A CA 1
ATOM 674 C C . VAL A 1 90 ? -3.238 -0.382 4.061 1.00 96.31 90 VAL A C 1
ATOM 676 O O . VAL A 1 90 ? -3.582 -0.175 5.223 1.00 96.31 90 VAL A O 1
ATOM 679 N N . GLN A 1 91 ? -3.957 -1.151 3.239 1.00 96.75 91 GLN A N 1
ATOM 680 C CA . GLN A 1 91 ? -5.259 -1.697 3.626 1.00 96.75 91 GLN A CA 1
ATOM 681 C C . GLN A 1 91 ? -5.157 -2.684 4.798 1.00 96.75 91 GLN A C 1
ATOM 683 O O . GLN A 1 91 ? -5.995 -2.656 5.703 1.00 96.75 91 GLN A O 1
ATOM 688 N N . ILE A 1 92 ? -4.127 -3.535 4.812 1.00 96.44 92 ILE A N 1
ATOM 689 C CA . ILE A 1 92 ? -3.880 -4.504 5.887 1.00 96.44 92 ILE A CA 1
ATOM 690 C C . ILE A 1 92 ? -3.588 -3.776 7.201 1.00 96.44 92 ILE A C 1
ATOM 692 O O . ILE A 1 92 ? -4.253 -4.061 8.202 1.00 96.44 92 ILE A O 1
ATOM 696 N N . GLY A 1 93 ? -2.639 -2.833 7.197 1.00 96.88 93 GLY A N 1
ATOM 697 C CA . GLY A 1 93 ? -2.237 -2.073 8.382 1.00 96.88 93 GLY A CA 1
ATOM 698 C C . GLY A 1 93 ? -3.383 -1.238 8.950 1.00 96.88 93 GLY A C 1
ATOM 699 O O . GLY A 1 93 ? -3.663 -1.292 10.151 1.00 96.88 93 GLY A O 1
ATOM 700 N N . SER A 1 94 ? -4.110 -0.536 8.080 1.00 97.69 94 SER A N 1
ATOM 701 C CA . SER A 1 94 ? -5.315 0.211 8.439 1.00 97.69 94 SER A CA 1
ATOM 702 C C . SER A 1 94 ? -6.394 -0.669 9.055 1.00 97.69 94 SER A C 1
ATOM 704 O O . SER A 1 94 ? -6.937 -0.328 10.105 1.00 97.69 94 SER A O 1
ATOM 706 N N . CYS A 1 95 ? -6.687 -1.823 8.455 1.00 97.19 95 CYS A N 1
ATOM 707 C CA . CYS A 1 95 ? -7.728 -2.711 8.957 1.00 97.19 95 CYS A CA 1
ATOM 708 C C . CYS A 1 95 ? -7.339 -3.348 10.302 1.00 97.19 95 CYS A C 1
ATOM 710 O O . CYS A 1 95 ? -8.163 -3.364 11.214 1.00 97.19 95 CYS A O 1
ATOM 712 N N . LEU A 1 96 ? -6.083 -3.766 10.500 1.00 97.25 96 LEU A N 1
ATOM 713 C CA . LEU A 1 96 ? -5.618 -4.280 11.799 1.00 97.25 96 LEU A CA 1
ATOM 714 C C . LEU A 1 96 ? -5.801 -3.248 12.920 1.00 97.25 96 LEU A C 1
ATOM 716 O O . LEU A 1 96 ? -6.256 -3.580 14.016 1.00 97.25 96 LEU A O 1
ATOM 720 N N . ARG A 1 97 ? -5.487 -1.979 12.642 1.00 97.00 97 ARG A N 1
ATOM 721 C CA . ARG A 1 97 ? -5.643 -0.896 13.619 1.00 97.00 97 ARG A CA 1
ATOM 722 C C . ARG A 1 97 ? -7.089 -0.441 13.794 1.00 97.00 97 ARG A C 1
ATOM 724 O O . ARG A 1 97 ? -7.467 -0.107 14.913 1.00 97.00 97 ARG A O 1
ATOM 731 N N . SER A 1 98 ? -7.910 -0.519 12.750 1.00 97.75 98 SER A N 1
ATOM 732 C CA . SER A 1 98 ? -9.360 -0.349 12.861 1.00 97.75 98 SER A CA 1
ATOM 733 C C . SER A 1 98 ? -9.967 -1.371 13.821 1.00 97.75 98 SER A C 1
ATOM 735 O O . SER A 1 98 ? -10.728 -1.007 14.714 1.00 97.75 98 SER A O 1
ATOM 737 N N . VAL A 1 99 ? -9.601 -2.649 13.677 1.00 97.12 99 VAL A N 1
ATOM 738 C CA . VAL A 1 99 ? -10.084 -3.732 14.546 1.00 97.12 99 VAL A CA 1
ATOM 739 C C . VAL A 1 99 ? -9.617 -3.535 15.982 1.00 97.12 99 VAL A C 1
ATOM 741 O O . VAL A 1 99 ? -10.417 -3.681 16.901 1.00 97.12 99 VAL A O 1
ATOM 744 N N . ALA A 1 100 ? -8.356 -3.145 16.187 1.00 97.12 100 ALA A N 1
ATOM 745 C CA . ALA A 1 100 ? -7.864 -2.801 17.518 1.00 97.12 100 ALA A CA 1
ATOM 746 C C . ALA A 1 100 ? -8.676 -1.646 18.134 1.00 97.12 100 ALA A C 1
ATOM 748 O O . ALA A 1 100 ? -9.113 -1.745 19.276 1.00 97.12 100 ALA A O 1
ATOM 749 N N . GLY A 1 101 ? -8.943 -0.583 17.369 1.00 96.94 101 GLY A N 1
ATOM 750 C CA . GLY A 1 101 ? -9.752 0.546 17.833 1.00 96.94 101 GLY A CA 1
ATOM 751 C C . GLY A 1 101 ? -11.195 0.165 18.181 1.00 96.94 101 GLY A C 1
ATOM 752 O O . GLY A 1 101 ? -11.724 0.647 19.180 1.00 96.94 101 GLY A O 1
ATOM 753 N N . GLN A 1 102 ? -11.805 -0.739 17.408 1.00 97.00 102 GLN A N 1
ATOM 754 C CA . GLN A 1 102 ? -13.128 -1.303 17.701 1.00 97.00 102 GLN A CA 1
ATOM 755 C C . GLN A 1 102 ? -13.117 -2.158 18.973 1.00 97.00 102 GLN A C 1
ATOM 757 O O . GLN A 1 102 ? -14.020 -2.036 19.797 1.00 97.00 102 GLN A O 1
ATOM 762 N N . TRP A 1 103 ? -12.092 -2.994 19.162 1.00 97.31 103 TRP A N 1
ATOM 763 C CA . TRP A 1 103 ? -11.956 -3.831 20.357 1.00 97.31 103 TRP A CA 1
ATOM 764 C C . TRP A 1 103 ? -11.825 -2.971 21.619 1.00 97.31 103 TRP A C 1
ATOM 766 O O . TRP A 1 103 ? -12.526 -3.204 22.600 1.00 97.31 103 TRP A O 1
ATOM 776 N N . PHE A 1 104 ? -11.019 -1.911 21.574 1.00 97.12 104 PHE A N 1
ATOM 777 C CA . PHE A 1 104 ? -10.900 -0.956 22.679 1.00 97.12 104 PHE A CA 1
ATOM 778 C C . PHE A 1 104 ? -12.074 0.034 22.784 1.00 97.12 104 PHE A C 1
ATOM 780 O O . PHE A 1 104 ? -12.015 0.942 23.609 1.00 97.12 104 PHE A O 1
ATOM 787 N N . GLN A 1 105 ? -13.124 -0.120 21.966 1.00 95.94 105 GLN A N 1
ATOM 788 C CA . GLN A 1 105 ? -14.325 0.727 21.962 1.00 95.94 105 GLN A CA 1
ATOM 789 C C . GLN A 1 105 ? -14.006 2.228 21.877 1.00 95.94 105 GLN A C 1
ATOM 791 O O . GLN A 1 105 ? -14.619 3.065 22.541 1.00 95.94 105 GLN A O 1
ATOM 796 N N . LEU A 1 106 ? -13.008 2.579 21.065 1.00 96.56 106 LEU A N 1
ATOM 797 C CA . LEU A 1 106 ? -12.571 3.961 20.921 1.00 96.56 106 LEU A CA 1
ATOM 798 C C . LEU A 1 106 ? -13.579 4.789 20.119 1.00 96.56 106 LEU A C 1
ATOM 800 O O . LEU A 1 106 ? -14.349 4.276 19.309 1.00 96.56 106 LEU A O 1
ATOM 804 N N . SER A 1 107 ? -13.528 6.109 20.306 1.00 96.88 107 SER A N 1
ATOM 805 C CA . SER A 1 107 ? -14.323 7.039 19.506 1.00 96.88 107 SER A CA 1
ATOM 806 C C . SER A 1 107 ? -13.971 6.945 18.017 1.00 96.88 107 SER A C 1
ATOM 808 O O . SER A 1 107 ? -12.828 6.663 17.650 1.00 96.88 107 SER A O 1
ATOM 810 N N . ALA A 1 108 ? -14.930 7.279 17.148 1.00 95.56 108 ALA A N 1
ATOM 811 C CA . ALA A 1 108 ? -14.730 7.363 15.698 1.00 95.56 108 ALA A CA 1
ATOM 812 C C . ALA A 1 108 ? -13.487 8.187 15.316 1.00 95.56 108 ALA A C 1
ATOM 814 O O . ALA A 1 108 ? -12.716 7.820 14.430 1.00 95.56 108 ALA A O 1
ATOM 815 N N . ARG A 1 109 ? -13.245 9.296 16.029 1.00 94.50 109 ARG A N 1
ATOM 816 C CA . ARG A 1 109 ? -12.052 10.131 15.843 1.00 94.50 109 ARG A CA 1
ATOM 817 C C . ARG A 1 109 ? -10.767 9.331 16.070 1.00 94.50 109 ARG A C 1
ATOM 819 O O . ARG A 1 109 ? -9.886 9.353 15.217 1.00 94.50 109 ARG A O 1
ATOM 826 N N . ASN A 1 110 ? -10.684 8.595 17.174 1.00 96.06 110 ASN A N 1
ATOM 827 C CA . ASN A 1 110 ? -9.503 7.809 17.528 1.00 96.06 110 ASN A CA 1
ATOM 828 C C . ASN A 1 110 ? -9.322 6.583 16.620 1.00 96.06 110 ASN A C 1
ATOM 830 O O . ASN A 1 110 ? -8.189 6.242 16.289 1.00 96.06 110 ASN A O 1
ATOM 834 N N . ILE A 1 111 ? -10.411 5.955 16.158 1.00 97.56 111 ILE A N 1
ATOM 835 C CA . ILE A 1 111 ? -10.349 4.862 15.173 1.00 97.56 111 ILE A CA 1
ATOM 836 C C . ILE A 1 111 ? -9.753 5.365 13.855 1.00 97.56 111 ILE A C 1
ATOM 838 O O . ILE A 1 111 ? -8.845 4.729 13.326 1.00 97.56 111 ILE A O 1
ATOM 842 N N . LYS A 1 112 ? -10.188 6.527 13.350 1.00 97.12 112 LYS A N 1
ATOM 843 C CA . LYS A 1 112 ? -9.615 7.130 12.131 1.00 97.12 112 LYS A CA 1
ATOM 844 C C . LYS A 1 112 ? -8.117 7.410 12.272 1.00 97.12 112 LYS A C 1
ATOM 846 O O . LYS A 1 112 ? -7.350 7.094 11.366 1.00 97.12 112 LYS A O 1
ATOM 851 N N . VAL A 1 113 ? -7.688 7.928 13.424 1.00 97.00 113 VAL A N 1
ATOM 852 C CA . VAL A 1 113 ? -6.262 8.152 13.719 1.00 97.00 113 VAL A CA 1
ATOM 853 C C . VAL A 1 113 ? -5.486 6.832 13.756 1.00 97.00 113 VAL A C 1
ATOM 855 O O . VAL A 1 113 ? -4.408 6.741 13.175 1.00 97.00 113 VAL A O 1
ATOM 858 N N . LEU A 1 114 ? -6.038 5.781 14.369 1.00 97.38 114 LEU A N 1
ATOM 859 C CA . LEU A 1 114 ? -5.430 4.447 14.379 1.00 97.38 114 LEU A CA 1
ATOM 860 C C . LEU A 1 114 ? -5.331 3.835 12.977 1.00 97.38 114 LEU A C 1
ATOM 862 O O . LEU A 1 114 ? -4.304 3.250 12.638 1.00 97.38 114 LEU A O 1
ATOM 866 N N . VAL A 1 115 ? -6.367 3.986 12.153 1.00 97.94 115 VAL A N 1
ATOM 867 C CA . VAL A 1 115 ? -6.382 3.558 10.747 1.00 97.94 115 VAL A CA 1
ATOM 868 C C . VAL A 1 115 ? -5.271 4.239 9.951 1.00 97.94 115 VAL A C 1
ATOM 870 O O . VAL A 1 115 ? -4.545 3.562 9.219 1.00 97.94 115 VAL A O 1
ATOM 873 N N . ALA A 1 116 ? -5.106 5.551 10.130 1.00 97.69 116 ALA A N 1
ATOM 874 C CA . ALA A 1 116 ? -4.042 6.328 9.505 1.00 97.69 116 ALA A CA 1
ATOM 875 C C . ALA A 1 116 ? -2.653 5.921 10.023 1.00 97.69 116 ALA A C 1
ATOM 877 O O . ALA A 1 116 ? -1.735 5.726 9.233 1.00 97.69 116 ALA A O 1
ATOM 878 N N . ALA A 1 117 ? -2.505 5.694 11.331 1.00 98.00 117 ALA A N 1
ATOM 879 C CA . ALA A 1 117 ? -1.262 5.201 11.921 1.00 98.00 117 ALA A CA 1
ATOM 880 C C . ALA A 1 117 ? -0.889 3.802 11.395 1.00 98.00 117 ALA A C 1
ATOM 882 O O . ALA A 1 117 ? 0.281 3.525 11.140 1.00 98.00 117 ALA A O 1
ATOM 883 N N . GLY A 1 118 ? -1.881 2.932 11.174 1.00 97.81 118 GLY A N 1
ATOM 884 C CA . GLY A 1 118 ? -1.702 1.631 10.529 1.00 97.81 118 GLY A CA 1
ATOM 885 C C . GLY A 1 118 ? -1.263 1.737 9.067 1.00 97.81 118 GLY A C 1
ATOM 886 O O . GLY A 1 118 ? -0.368 1.000 8.654 1.00 97.81 118 GLY A O 1
ATOM 887 N N . ALA A 1 119 ? -1.839 2.673 8.304 1.00 97.62 119 ALA A N 1
ATOM 888 C CA . ALA A 1 119 ? -1.409 2.968 6.935 1.00 97.62 119 ALA A CA 1
ATOM 889 C C . ALA A 1 119 ? 0.041 3.476 6.896 1.00 97.62 119 ALA A C 1
ATOM 891 O O . ALA A 1 119 ? 0.848 2.959 6.125 1.00 97.62 119 ALA A O 1
ATOM 892 N N . ALA A 1 120 ? 0.377 4.444 7.757 1.00 97.75 120 ALA A N 1
ATOM 893 C CA . ALA A 1 120 ? 1.722 5.004 7.859 1.00 97.75 120 ALA A CA 1
ATOM 894 C C . ALA A 1 120 ? 2.749 3.924 8.198 1.00 97.75 120 ALA A C 1
ATOM 896 O O . ALA A 1 120 ? 3.731 3.780 7.482 1.00 97.75 120 ALA A O 1
ATOM 897 N N . ALA A 1 121 ? 2.483 3.115 9.229 1.00 97.44 121 ALA A N 1
ATOM 898 C CA . ALA A 1 121 ? 3.331 1.992 9.617 1.00 97.44 121 ALA A CA 1
ATOM 899 C C . ALA A 1 121 ? 3.575 1.013 8.456 1.00 97.44 121 ALA A C 1
ATOM 901 O O . ALA A 1 121 ? 4.712 0.610 8.221 1.00 97.44 121 ALA A O 1
ATOM 902 N N . GLY A 1 122 ? 2.525 0.668 7.702 1.00 94.94 122 GLY A N 1
ATOM 903 C CA . GLY A 1 122 ? 2.631 -0.209 6.537 1.00 94.94 122 GLY A CA 1
ATOM 904 C C . GLY A 1 122 ? 3.538 0.354 5.441 1.00 94.94 122 GLY A C 1
ATOM 905 O O . GLY A 1 122 ? 4.428 -0.348 4.962 1.00 94.94 122 GLY A O 1
ATOM 906 N N . ILE A 1 123 ? 3.358 1.627 5.076 1.00 94.50 123 ILE A N 1
ATOM 907 C CA . ILE A 1 123 ? 4.212 2.311 4.091 1.00 94.50 123 ILE A CA 1
ATOM 908 C C . ILE A 1 123 ? 5.653 2.410 4.595 1.00 94.50 123 ILE A C 1
ATOM 910 O O . ILE A 1 123 ? 6.580 2.074 3.862 1.00 94.50 123 ILE A O 1
ATOM 914 N N . SER A 1 124 ? 5.858 2.804 5.850 1.00 94.50 124 SER A N 1
ATOM 915 C CA . SER A 1 124 ? 7.194 2.969 6.426 1.00 94.50 124 SER A CA 1
ATOM 916 C C . SER A 1 124 ? 7.978 1.662 6.456 1.00 94.50 124 SER A C 1
ATOM 918 O O . SER A 1 124 ? 9.091 1.631 5.942 1.00 94.50 124 SER A O 1
ATOM 920 N N . ALA A 1 125 ? 7.369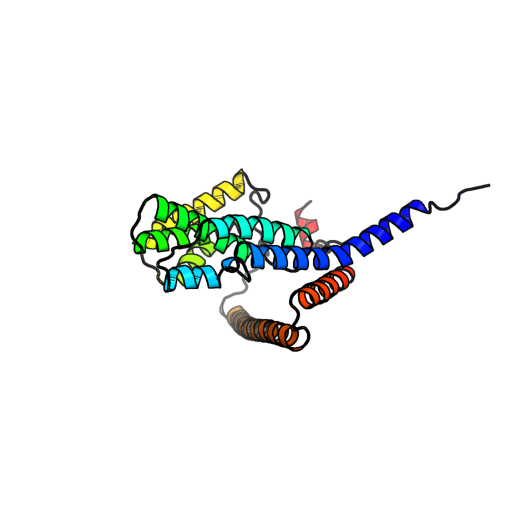 0.565 6.917 1.00 92.12 125 ALA A N 1
ATOM 921 C CA . ALA A 1 125 ? 7.989 -0.762 6.872 1.00 92.12 125 ALA A CA 1
ATOM 922 C C . ALA A 1 125 ? 8.236 -1.264 5.436 1.00 92.12 125 ALA A C 1
ATOM 924 O O . ALA A 1 125 ? 9.123 -2.070 5.186 1.00 92.12 125 ALA A O 1
ATOM 925 N N . THR A 1 126 ? 7.465 -0.793 4.460 1.00 89.25 126 THR A N 1
ATOM 926 C CA . THR A 1 126 ? 7.612 -1.213 3.060 1.00 89.25 126 THR A CA 1
ATOM 927 C C . THR A 1 126 ? 8.714 -0.442 2.339 1.00 89.25 126 THR A C 1
ATOM 929 O O . THR A 1 126 ? 9.364 -0.984 1.449 1.00 89.25 126 THR A O 1
ATOM 932 N N . PHE A 1 127 ? 8.938 0.817 2.689 1.00 87.38 127 PHE A N 1
ATOM 933 C CA . PHE A 1 127 ? 9.841 1.689 1.936 1.00 87.38 127 PHE A CA 1
ATOM 934 C C . PHE A 1 127 ? 11.088 2.112 2.692 1.00 87.38 127 PHE A C 1
ATOM 936 O O . PHE A 1 127 ? 11.921 2.805 2.116 1.00 87.38 127 PHE A O 1
ATOM 943 N N . ASN A 1 128 ? 11.208 1.720 3.961 1.00 89.12 128 ASN A N 1
ATOM 944 C CA . ASN A 1 128 ? 12.186 2.285 4.882 1.00 89.12 128 ASN A CA 1
ATOM 945 C C . ASN A 1 128 ? 12.115 3.830 4.897 1.00 89.12 128 ASN A C 1
ATOM 947 O O . ASN A 1 128 ? 13.114 4.541 4.865 1.00 89.12 128 ASN A O 1
ATOM 951 N N . ALA A 1 129 ? 10.882 4.351 4.827 1.00 90.50 129 ALA A N 1
ATOM 952 C CA . ALA A 1 129 ? 10.588 5.766 4.605 1.00 90.50 129 ALA A CA 1
ATOM 953 C C . ALA A 1 129 ? 9.551 6.266 5.627 1.00 90.50 129 ALA A C 1
ATOM 955 O O . ALA A 1 129 ? 8.366 6.428 5.298 1.00 90.50 129 ALA A O 1
ATOM 956 N N . PRO A 1 130 ? 9.959 6.504 6.888 1.00 93.25 130 PRO A N 1
ATOM 957 C CA . PRO A 1 130 ? 9.041 6.906 7.947 1.00 93.25 130 PRO A CA 1
ATOM 958 C C . PRO A 1 130 ? 8.333 8.229 7.629 1.00 93.25 130 PRO A C 1
ATOM 960 O O . PRO A 1 130 ? 7.105 8.303 7.636 1.00 93.25 130 PRO A O 1
ATOM 963 N N . LEU A 1 131 ? 9.083 9.254 7.217 1.00 94.56 131 LEU A N 1
ATOM 964 C CA . LEU A 1 131 ? 8.516 10.568 6.889 1.00 94.56 131 LEU A CA 1
ATOM 965 C C . LEU A 1 131 ? 7.485 10.502 5.753 1.00 94.56 131 LEU A C 1
ATOM 967 O O . LEU A 1 131 ? 6.423 11.116 5.853 1.00 94.56 131 LEU A O 1
ATOM 971 N N . ALA A 1 132 ? 7.758 9.714 4.708 1.00 93.94 132 ALA A N 1
ATOM 972 C CA . ALA A 1 132 ? 6.824 9.528 3.601 1.00 93.94 132 ALA A CA 1
ATOM 973 C C . ALA A 1 132 ? 5.519 8.863 4.067 1.00 93.94 132 ALA A C 1
ATOM 975 O O . ALA A 1 132 ? 4.436 9.305 3.686 1.00 93.94 132 ALA A O 1
ATOM 976 N N . GLY A 1 133 ? 5.606 7.853 4.941 1.00 95.38 133 GLY A N 1
ATOM 977 C CA . GLY A 1 133 ? 4.435 7.192 5.524 1.00 95.38 133 GLY A CA 1
ATOM 978 C C . GLY A 1 133 ? 3.566 8.134 6.360 1.00 95.38 133 GLY A C 1
ATOM 979 O O . GLY A 1 133 ? 2.339 8.095 6.251 1.00 95.38 133 GLY A O 1
ATOM 980 N N . VAL A 1 134 ? 4.184 9.018 7.149 1.00 96.75 134 VAL A N 1
ATOM 981 C CA . VAL A 1 134 ? 3.468 10.022 7.957 1.00 96.75 134 VAL A CA 1
ATOM 982 C C . VAL A 1 134 ? 2.725 11.019 7.072 1.00 96.75 134 VAL A C 1
ATOM 984 O O . VAL A 1 134 ? 1.536 11.264 7.298 1.00 96.75 134 VAL A O 1
ATOM 987 N N . ILE A 1 135 ? 3.400 11.582 6.064 1.00 95.94 135 ILE A N 1
ATOM 988 C CA . ILE A 1 135 ? 2.794 12.550 5.138 1.00 95.94 135 ILE A CA 1
ATOM 989 C C . ILE A 1 135 ? 1.654 11.885 4.363 1.00 95.94 135 ILE A C 1
ATOM 991 O O . ILE A 1 135 ? 0.541 12.405 4.363 1.00 95.94 135 ILE A O 1
ATOM 995 N N . PHE A 1 136 ? 1.885 10.687 3.816 1.00 96.00 136 PHE A N 1
ATOM 996 C CA . PHE A 1 136 ? 0.864 9.906 3.117 1.00 96.00 136 PHE A CA 1
ATOM 997 C C . PHE A 1 136 ? -0.387 9.685 3.979 1.00 96.00 136 PHE A C 1
ATOM 999 O O . PHE A 1 136 ? -1.505 9.949 3.539 1.00 96.00 136 PHE A O 1
ATOM 1006 N N . ALA A 1 137 ? -0.229 9.244 5.227 1.00 96.50 137 ALA A N 1
ATOM 1007 C CA . ALA A 1 137 ? -1.369 9.007 6.107 1.00 96.50 137 ALA A CA 1
ATOM 1008 C C . ALA A 1 137 ? -2.107 10.300 6.496 1.00 96.50 137 ALA A C 1
ATOM 1010 O O . ALA A 1 137 ? 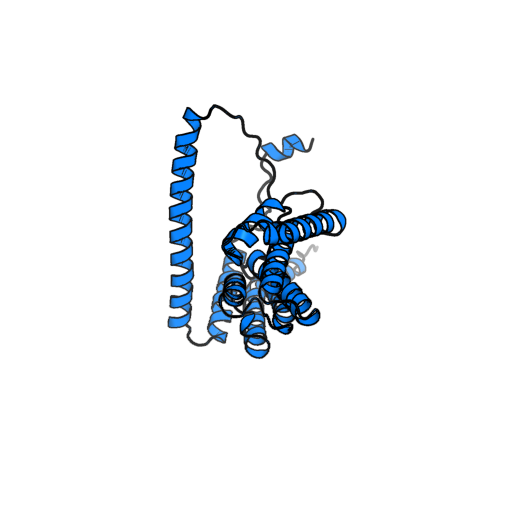-3.332 10.310 6.619 1.00 96.50 137 ALA A O 1
ATOM 1011 N N . SER A 1 138 ? -1.381 11.399 6.677 1.00 94.88 138 SER A N 1
ATOM 1012 C CA . SER A 1 138 ? -1.968 12.668 7.119 1.00 94.88 138 SER A CA 1
ATOM 1013 C C . SER A 1 138 ? -2.710 13.376 5.984 1.00 94.88 138 SER A C 1
ATOM 1015 O O . SER A 1 138 ? -3.814 13.883 6.184 1.00 94.88 138 SER A O 1
ATOM 1017 N N . GLU A 1 139 ? -2.135 13.365 4.784 1.00 94.31 139 GLU A N 1
ATOM 1018 C CA . GLU A 1 139 ? -2.668 14.053 3.611 1.00 94.31 139 GLU A CA 1
ATOM 1019 C C . GLU A 1 139 ? -3.694 13.206 2.852 1.00 94.31 139 GLU A C 1
ATOM 1021 O O . GLU A 1 139 ? -4.789 13.682 2.565 1.00 94.31 139 GLU A O 1
ATOM 1026 N N . ILE A 1 140 ? -3.382 11.939 2.565 1.00 94.75 140 ILE A N 1
ATOM 1027 C CA . ILE A 1 140 ? -4.214 11.091 1.698 1.00 94.75 140 ILE A CA 1
ATOM 1028 C C . ILE A 1 140 ? -5.295 10.356 2.490 1.00 94.75 140 ILE A C 1
ATOM 1030 O O . ILE A 1 140 ? -6.427 10.244 2.024 1.00 94.75 140 ILE A O 1
ATOM 1034 N N . ILE A 1 141 ? -4.969 9.845 3.683 1.00 96.00 141 ILE A N 1
ATOM 1035 C CA . ILE A 1 141 ? -5.920 9.044 4.471 1.00 96.00 141 ILE A CA 1
ATOM 1036 C C . ILE A 1 141 ? -6.818 9.930 5.339 1.00 96.00 141 ILE A C 1
ATOM 1038 O O . ILE A 1 141 ? -8.034 9.742 5.333 1.00 96.00 141 ILE A O 1
ATOM 1042 N N . LEU A 1 142 ? -6.246 10.881 6.088 1.00 93.62 142 LEU A N 1
ATOM 1043 C CA . LEU A 1 142 ? -7.017 11.778 6.961 1.00 93.62 142 LEU A CA 1
ATOM 1044 C C . LEU A 1 142 ? -7.453 13.085 6.292 1.00 93.62 142 LEU A C 1
ATOM 1046 O O . LEU A 1 142 ? -8.475 13.640 6.691 1.00 93.62 142 LEU A O 1
ATOM 1050 N N . GLY A 1 143 ? -6.682 13.603 5.334 1.00 89.88 143 GLY A N 1
ATOM 1051 C CA . GLY A 1 143 ? -6.909 14.933 4.761 1.00 89.88 143 GLY A CA 1
ATOM 1052 C C . GLY A 1 143 ? -6.720 16.081 5.762 1.00 89.88 143 GLY A C 1
ATOM 1053 O O . GLY A 1 143 ? -7.295 17.151 5.577 1.00 89.88 143 GLY A O 1
ATOM 1054 N N . SER A 1 144 ? -5.971 15.873 6.854 1.00 83.25 144 SER A N 1
ATOM 1055 C CA . SER A 1 144 ? -5.756 16.895 7.888 1.00 83.25 144 SER A CA 1
ATOM 1056 C C . SER A 1 144 ? -4.440 16.689 8.645 1.00 83.25 144 SER A C 1
ATOM 1058 O O . SER A 1 144 ? -4.136 15.576 9.073 1.00 83.25 144 SER A O 1
ATOM 1060 N N . PHE A 1 145 ? -3.708 17.778 8.895 1.00 80.25 145 PHE A N 1
ATOM 1061 C CA . PHE A 1 145 ? -2.459 17.802 9.674 1.00 80.25 145 PHE A CA 1
ATOM 1062 C C . PHE A 1 145 ? -2.687 18.225 11.136 1.00 80.25 145 PHE A C 1
ATOM 1064 O O . PHE A 1 145 ? -1.985 19.077 11.678 1.00 80.25 145 PHE A O 1
ATOM 1071 N N . ALA A 1 146 ? -3.703 17.666 11.795 1.00 80.31 146 ALA A N 1
ATOM 1072 C CA . ALA A 1 146 ? -3.958 17.973 13.200 1.00 80.31 146 ALA A CA 1
ATOM 1073 C C . ALA A 1 146 ? -2.844 17.396 14.096 1.00 80.31 146 ALA A C 1
ATOM 1075 O O . ALA A 1 146 ? -2.575 16.194 14.049 1.00 80.31 146 ALA A O 1
ATOM 1076 N N . ALA A 1 147 ? -2.243 18.226 14.959 1.00 77.88 147 ALA A N 1
ATOM 1077 C CA . ALA A 1 147 ? -1.144 17.821 15.848 1.00 77.88 147 ALA A CA 1
ATOM 1078 C C . ALA A 1 147 ? -1.493 16.594 16.716 1.00 77.88 147 ALA A C 1
ATOM 1080 O O . ALA A 1 147 ? -0.686 15.679 16.855 1.00 77.88 147 ALA A O 1
ATOM 1081 N N . GLU A 1 148 ? -2.731 16.524 17.216 1.00 82.00 148 GLU A N 1
ATOM 1082 C CA . GLU A 1 148 ? -3.243 15.392 18.006 1.00 82.00 148 GLU A CA 1
ATOM 1083 C C . GLU A 1 148 ? -3.247 14.062 17.231 1.00 82.00 148 GLU A C 1
ATOM 1085 O O . GLU A 1 148 ? -3.137 12.993 17.824 1.00 82.00 148 GLU A O 1
ATOM 1090 N N . SER A 1 149 ? -3.380 14.116 15.904 1.00 86.38 149 SER A N 1
ATOM 1091 C CA . SER A 1 149 ? -3.360 12.933 15.033 1.00 86.38 149 SER A CA 1
ATOM 1092 C C . SER A 1 149 ? -1.943 12.574 14.589 1.00 86.38 149 SER A C 1
ATOM 1094 O O . SER A 1 149 ? -1.642 11.398 14.409 1.00 86.38 149 SER A O 1
ATOM 1096 N N . LEU A 1 150 ? -1.057 13.563 14.455 1.00 92.56 150 LEU A N 1
ATOM 1097 C CA . LEU A 1 150 ? 0.312 13.355 13.983 1.00 92.56 150 LEU A CA 1
ATOM 1098 C C . LEU A 1 150 ? 1.156 12.535 14.956 1.00 92.56 150 LEU A C 1
ATOM 1100 O O . LEU A 1 150 ? 1.857 11.629 14.516 1.00 92.56 150 LEU A O 1
ATOM 1104 N N . THR A 1 151 ? 1.065 12.789 16.263 1.00 94.38 151 THR A N 1
ATOM 1105 C CA . THR A 1 151 ? 1.868 12.074 17.269 1.00 94.38 151 THR A CA 1
ATOM 1106 C C . THR A 1 151 ? 1.753 10.544 17.161 1.00 94.38 151 THR A C 1
ATOM 1108 O O . THR A 1 151 ? 2.781 9.890 16.975 1.00 94.38 151 THR A O 1
ATOM 1111 N N . PRO A 1 152 ? 0.553 9.926 17.214 1.00 94.69 152 PRO A N 1
ATOM 1112 C CA . PRO A 1 152 ? 0.436 8.472 17.082 1.00 94.69 152 PRO A CA 1
ATOM 1113 C C . PRO A 1 152 ? 0.831 7.952 15.691 1.00 94.69 152 PRO A C 1
ATOM 1115 O O . PRO A 1 152 ? 1.349 6.840 15.593 1.00 94.69 152 PRO A O 1
ATOM 1118 N N . ILE A 1 153 ? 0.627 8.735 14.626 1.00 97.25 153 ILE A N 1
ATOM 1119 C CA . ILE A 1 153 ? 1.020 8.364 13.257 1.00 97.25 153 ILE A CA 1
ATOM 1120 C C . ILE A 1 153 ? 2.547 8.301 13.132 1.00 97.25 153 ILE A C 1
ATOM 1122 O O . ILE A 1 153 ? 3.078 7.310 12.630 1.00 97.25 153 ILE A O 1
ATOM 1126 N N . VAL A 1 154 ? 3.252 9.321 13.631 1.00 97.06 154 VAL A N 1
ATOM 1127 C CA . VAL A 1 154 ? 4.722 9.393 13.639 1.00 97.06 154 VAL A CA 1
ATOM 1128 C C . VAL A 1 154 ? 5.306 8.246 14.451 1.00 97.06 154 VAL A C 1
ATOM 1130 O O . VAL A 1 154 ? 6.177 7.533 13.958 1.00 97.06 154 VAL A O 1
ATOM 1133 N N . VAL A 1 155 ? 4.799 8.015 15.665 1.00 97.12 155 VAL A N 1
ATOM 1134 C CA . VAL A 1 155 ? 5.288 6.926 16.522 1.00 97.12 155 VAL A CA 1
ATOM 1135 C C . VAL A 1 155 ? 5.094 5.569 15.844 1.00 97.12 155 VAL A C 1
ATOM 1137 O O . VAL A 1 155 ? 6.035 4.782 15.781 1.00 97.12 155 VAL A O 1
ATOM 1140 N N . ALA A 1 156 ? 3.911 5.290 15.289 1.00 97.75 156 ALA A N 1
ATOM 1141 C CA . ALA A 1 156 ? 3.649 4.023 14.607 1.00 97.75 156 ALA A CA 1
ATOM 1142 C C . ALA A 1 156 ? 4.546 3.823 13.374 1.00 97.75 156 ALA A C 1
ATOM 1144 O O . ALA A 1 156 ? 5.054 2.724 13.159 1.00 97.75 156 ALA A O 1
ATOM 1145 N N . SER A 1 157 ? 4.756 4.884 12.594 1.00 97.19 157 SER A N 1
ATOM 1146 C CA . SER A 1 157 ? 5.618 4.897 11.413 1.00 97.19 157 SER A CA 1
ATOM 1147 C C . SER A 1 157 ? 7.085 4.606 11.749 1.00 97.19 157 SER A C 1
ATOM 1149 O O . SER A 1 157 ? 7.674 3.700 11.160 1.00 97.19 157 SER A O 1
ATOM 1151 N N . VAL A 1 158 ? 7.653 5.307 12.735 1.00 96.12 158 VAL A N 1
ATOM 1152 C CA . VAL A 1 158 ? 9.046 5.115 13.174 1.00 96.12 158 VAL A CA 1
ATOM 1153 C C . VAL A 1 158 ? 9.244 3.735 13.794 1.00 96.12 158 VAL A C 1
ATOM 1155 O O . VAL A 1 158 ? 10.219 3.061 13.486 1.00 96.12 158 VAL A O 1
ATOM 1158 N N . VAL A 1 159 ? 8.314 3.268 14.633 1.00 96.31 159 VAL A N 1
ATOM 1159 C CA . VAL A 1 159 ? 8.411 1.922 15.222 1.00 96.31 159 VAL A CA 1
ATOM 1160 C C . VAL A 1 159 ? 8.370 0.848 14.137 1.00 96.31 159 VAL A C 1
ATOM 1162 O O . VAL A 1 159 ? 9.150 -0.099 14.192 1.00 96.31 159 VAL A O 1
ATOM 1165 N N . ALA A 1 160 ? 7.496 0.988 13.139 1.00 95.38 160 ALA A N 1
ATOM 1166 C CA . ALA A 1 160 ? 7.424 0.044 12.028 1.00 95.38 160 ALA A CA 1
ATOM 1167 C C . ALA A 1 160 ? 8.717 0.026 11.200 1.00 95.38 160 ALA A C 1
ATOM 1169 O O . ALA A 1 160 ? 9.172 -1.048 10.813 1.00 95.38 160 ALA A O 1
ATOM 1170 N N . ASP A 1 161 ? 9.327 1.192 10.987 1.00 92.88 161 ASP A N 1
ATOM 1171 C CA . ASP A 1 161 ? 10.618 1.323 10.316 1.00 92.88 161 ASP A CA 1
ATOM 1172 C C . ASP A 1 161 ? 11.753 0.646 11.104 1.00 92.88 161 ASP A C 1
ATOM 1174 O O . ASP A 1 161 ? 12.481 -0.186 10.567 1.00 92.88 161 ASP A O 1
ATOM 1178 N N . VAL A 1 162 ? 11.839 0.895 12.415 1.00 93.12 162 VAL A N 1
ATOM 1179 C CA . VAL A 1 162 ? 12.829 0.250 13.296 1.00 93.12 162 VAL A CA 1
ATOM 1180 C C . VAL A 1 162 ? 12.667 -1.271 13.292 1.00 93.12 162 VAL A C 1
ATOM 1182 O O . VAL A 1 162 ? 13.661 -1.991 13.183 1.00 93.12 162 VAL A O 1
ATOM 1185 N N . VAL A 1 163 ? 11.431 -1.775 13.379 1.00 93.44 163 VAL A N 1
ATOM 1186 C CA . VAL A 1 163 ? 11.149 -3.218 13.307 1.00 93.44 163 VAL A CA 1
ATOM 1187 C C . VAL A 1 163 ? 11.570 -3.781 11.952 1.00 93.44 163 VAL A C 1
ATOM 1189 O O . VAL A 1 163 ? 12.212 -4.829 11.908 1.00 93.44 163 VAL A O 1
ATOM 1192 N N . GLN A 1 164 ? 11.265 -3.084 10.858 1.00 89.44 164 GLN A N 1
ATOM 1193 C CA . GLN A 1 164 ? 11.663 -3.501 9.517 1.00 89.44 164 GLN A CA 1
ATOM 1194 C C . GLN A 1 164 ? 13.186 -3.602 9.367 1.00 89.44 164 GLN A C 1
ATOM 1196 O O . GLN A 1 164 ? 13.662 -4.557 8.756 1.00 89.44 164 GLN A O 1
ATOM 1201 N N . VAL A 1 165 ? 13.937 -2.649 9.918 1.00 87.94 165 VAL A N 1
ATOM 1202 C CA . VAL A 1 165 ? 15.407 -2.627 9.846 1.00 87.94 165 VAL A CA 1
ATOM 1203 C C . VAL A 1 165 ? 16.035 -3.784 10.629 1.00 87.94 165 VAL A C 1
ATOM 1205 O O . VAL A 1 165 ? 17.014 -4.365 10.172 1.00 87.94 165 VAL A O 1
ATOM 1208 N N . HIS A 1 166 ? 15.491 -4.122 11.803 1.00 87.94 166 HIS A N 1
ATOM 1209 C CA . HIS A 1 166 ? 16.105 -5.109 12.705 1.00 87.94 166 HIS A CA 1
ATOM 1210 C C . HIS A 1 166 ? 15.619 -6.544 12.486 1.00 87.94 166 HIS A C 1
ATOM 1212 O O . HIS A 1 166 ? 16.357 -7.487 12.756 1.00 87.94 166 HIS A O 1
ATOM 1218 N N . VAL A 1 167 ? 14.367 -6.717 12.059 1.00 87.69 167 VAL A N 1
ATOM 1219 C CA . VAL A 1 167 ? 13.717 -8.033 11.933 1.00 87.69 167 VAL A CA 1
ATOM 1220 C C . VAL A 1 167 ? 13.456 -8.393 10.472 1.00 87.69 167 VAL A C 1
ATOM 1222 O O . VAL A 1 167 ? 13.361 -9.570 10.134 1.00 87.69 167 VAL A O 1
ATOM 1225 N N . GLY A 1 168 ? 13.304 -7.396 9.601 1.00 79.25 168 GLY A N 1
ATOM 1226 C CA . GLY A 1 168 ? 12.960 -7.610 8.204 1.00 79.25 168 GLY A CA 1
ATOM 1227 C C . GLY A 1 168 ? 14.170 -7.797 7.286 1.00 79.25 168 GLY A C 1
ATOM 1228 O O . GLY A 1 168 ? 15.310 -7.513 7.637 1.00 79.25 168 GLY A O 1
ATOM 1229 N N . GLU A 1 169 ? 13.897 -8.240 6.059 1.00 72.75 169 GLU A N 1
ATOM 1230 C CA . GLU A 1 169 ? 14.934 -8.622 5.084 1.00 72.75 169 GLU A CA 1
ATOM 1231 C C . GLU A 1 169 ? 15.689 -7.435 4.459 1.00 72.75 169 GLU A C 1
ATOM 1233 O O . GLU A 1 169 ? 16.782 -7.613 3.929 1.00 72.75 169 GLU A O 1
ATOM 1238 N N . HIS A 1 170 ? 15.129 -6.220 4.511 1.00 65.69 170 HIS A N 1
ATOM 1239 C CA . HIS A 1 170 ? 15.718 -5.046 3.849 1.00 65.69 170 HIS A CA 1
ATOM 1240 C C . HIS A 1 170 ? 16.949 -4.479 4.591 1.00 65.69 170 HIS A C 1
ATOM 1242 O O . HIS A 1 170 ? 17.770 -3.797 3.975 1.00 65.69 170 HIS A O 1
ATOM 1248 N N . GLY A 1 171 ? 17.119 -4.767 5.889 1.00 70.62 171 GLY A N 1
ATOM 1249 C CA . GLY A 1 171 ? 18.199 -4.194 6.701 1.00 70.62 171 GLY A CA 1
ATOM 1250 C C . GLY A 1 171 ? 18.220 -2.658 6.655 1.00 70.62 171 GLY A C 1
ATOM 1251 O O . GLY A 1 171 ? 17.170 -2.022 6.658 1.00 70.62 171 GLY A O 1
ATOM 1252 N N . LEU A 1 172 ? 19.420 -2.065 6.580 1.00 68.19 172 LEU A N 1
ATOM 1253 C CA . LEU A 1 172 ? 19.636 -0.616 6.407 1.00 68.19 172 LEU A CA 1
ATOM 1254 C C . LEU A 1 172 ? 19.689 -0.174 4.934 1.00 68.19 172 LEU A C 1
ATOM 1256 O O . LEU A 1 172 ? 20.154 0.927 4.644 1.00 68.19 172 LEU A O 1
ATOM 1260 N N . ASN A 1 173 ? 19.268 -1.021 3.992 1.00 69.25 173 ASN A N 1
ATOM 1261 C CA . ASN A 1 173 ? 19.300 -0.673 2.577 1.00 69.25 173 ASN A CA 1
ATOM 1262 C C . ASN A 1 173 ? 17.983 0.011 2.187 1.00 69.25 173 ASN A C 1
ATOM 1264 O O . ASN A 1 173 ? 16.964 -0.678 2.060 1.00 69.25 173 ASN A O 1
ATOM 1268 N N . PRO A 1 174 ? 17.969 1.341 1.968 1.00 66.38 174 PRO A N 1
ATOM 1269 C CA . PRO A 1 174 ? 16.787 1.995 1.432 1.00 66.38 174 PRO A CA 1
ATOM 1270 C C . PRO A 1 174 ? 16.466 1.423 0.049 1.00 66.38 174 PRO A C 1
ATOM 1272 O O . PRO A 1 174 ? 17.360 1.049 -0.713 1.00 66.38 174 PRO A O 1
ATOM 1275 N N . ALA A 1 175 ? 15.177 1.398 -0.301 1.00 67.69 175 ALA A N 1
ATOM 1276 C CA . ALA A 1 175 ? 14.718 0.885 -1.595 1.00 67.69 175 ALA A CA 1
ATOM 1277 C C . ALA A 1 175 ? 15.354 1.618 -2.796 1.00 67.69 175 ALA A C 1
ATOM 1279 O O . ALA A 1 175 ? 15.418 1.068 -3.895 1.00 67.69 175 ALA A O 1
ATOM 1280 N N . PHE A 1 176 ? 15.845 2.842 -2.579 1.00 67.81 176 PHE A N 1
ATOM 1281 C CA . PHE A 1 176 ? 16.551 3.648 -3.565 1.00 67.81 176 PHE A CA 1
ATOM 1282 C C . PHE A 1 176 ? 17.917 4.062 -3.017 1.00 67.81 176 PHE A C 1
ATOM 1284 O O . PHE A 1 176 ? 18.005 4.683 -1.958 1.00 67.81 176 PHE A O 1
ATOM 1291 N N . GLN A 1 177 ? 18.982 3.724 -3.746 1.00 69.44 177 GLN A N 1
ATOM 1292 C CA . GLN A 1 177 ? 20.337 4.144 -3.400 1.00 69.44 177 GLN A CA 1
ATOM 1293 C C . GLN A 1 177 ? 20.547 5.629 -3.705 1.00 69.44 177 GLN A C 1
ATOM 1295 O O . GLN A 1 177 ? 19.969 6.185 -4.642 1.00 69.44 177 GLN A O 1
ATOM 1300 N N . GLN A 1 178 ? 21.399 6.268 -2.908 1.00 68.31 178 GLN A N 1
ATOM 1301 C CA . GLN A 1 178 ? 21.725 7.677 -3.061 1.00 68.31 178 GLN A CA 1
ATOM 1302 C C . GLN A 1 178 ? 22.517 7.889 -4.359 1.00 68.31 178 GLN A C 1
ATOM 1304 O O . GLN A 1 178 ? 23.574 7.295 -4.565 1.00 68.31 178 GLN A O 1
ATOM 1309 N N . LEU A 1 179 ? 21.992 8.726 -5.254 1.00 75.06 179 LEU A N 1
ATOM 1310 C CA . LEU A 1 179 ? 22.706 9.136 -6.459 1.00 75.06 179 LEU A CA 1
ATOM 1311 C C . LEU A 1 179 ? 23.755 10.182 -6.073 1.00 75.06 179 LEU A C 1
ATOM 1313 O O . LEU A 1 179 ? 23.419 11.211 -5.487 1.00 75.06 179 LEU A O 1
ATOM 1317 N N . ASN A 1 180 ? 25.016 9.929 -6.422 1.00 75.50 180 ASN A N 1
ATOM 1318 C CA . ASN A 1 180 ? 26.077 10.924 -6.298 1.00 75.50 180 ASN A CA 1
ATOM 1319 C C . ASN A 1 180 ? 25.792 12.058 -7.288 1.00 75.50 180 ASN A C 1
ATOM 1321 O O . ASN A 1 180 ? 25.935 11.886 -8.499 1.00 75.50 180 ASN A O 1
ATOM 1325 N N . TYR A 1 181 ? 25.341 13.195 -6.767 1.00 74.31 181 TYR A N 1
ATOM 1326 C CA . TYR A 1 181 ? 24.981 14.368 -7.550 1.00 74.31 181 TYR A CA 1
ATOM 1327 C C . TYR A 1 181 ? 25.811 15.572 -7.119 1.00 74.31 181 TYR A C 1
ATOM 1329 O O . TYR A 1 181 ? 25.815 15.940 -5.945 1.00 74.31 181 TYR A O 1
ATOM 1337 N N . GLU A 1 182 ? 26.477 16.211 -8.077 1.00 79.25 182 GLU A N 1
ATOM 1338 C CA . GLU A 1 182 ? 27.152 17.484 -7.848 1.00 79.25 182 GLU A CA 1
ATOM 1339 C C . GLU A 1 182 ? 26.165 18.640 -8.034 1.00 79.25 182 GLU A C 1
ATOM 1341 O O . GLU A 1 182 ? 25.545 18.816 -9.085 1.00 79.25 182 GLU A O 1
ATOM 1346 N N . TYR A 1 183 ? 26.007 19.446 -6.988 1.00 81.44 183 TYR A N 1
ATOM 1347 C CA . TYR A 1 183 ? 25.152 20.623 -7.021 1.00 81.44 183 TYR A CA 1
ATOM 1348 C C . TYR A 1 183 ? 25.862 21.781 -7.739 1.00 81.44 183 TYR A C 1
ATOM 1350 O O . TYR A 1 183 ? 26.833 22.340 -7.236 1.00 81.44 183 TYR A O 1
ATOM 1358 N N . VAL A 1 184 ? 25.350 22.156 -8.914 1.00 80.00 184 VAL A N 1
ATOM 1359 C CA . VAL A 1 184 ? 25.917 23.179 -9.816 1.00 80.00 184 VAL A CA 1
ATOM 1360 C C . VAL A 1 184 ? 25.283 24.567 -9.585 1.00 80.00 184 VAL A C 1
ATOM 1362 O O . VAL A 1 184 ? 25.771 25.569 -10.102 1.00 80.00 184 VAL A O 1
ATOM 1365 N N . GLY A 1 185 ? 24.213 24.656 -8.782 1.00 84.44 185 GLY A N 1
ATOM 1366 C CA . GLY A 1 185 ? 23.561 25.911 -8.382 1.00 84.44 185 GLY A CA 1
ATOM 1367 C C . GLY A 1 185 ? 22.065 25.991 -8.718 1.00 84.44 185 GLY A C 1
ATOM 1368 O O . GLY A 1 185 ? 21.593 25.426 -9.701 1.00 84.44 185 GLY A O 1
ATOM 1369 N N . ALA A 1 186 ? 21.305 26.735 -7.906 1.00 80.38 186 ALA A N 1
ATOM 1370 C CA . ALA A 1 186 ? 19.841 26.783 -7.988 1.00 80.38 186 ALA A CA 1
ATOM 1371 C C . ALA A 1 186 ? 19.328 27.294 -9.344 1.00 80.38 186 ALA A C 1
ATOM 1373 O O . ALA A 1 186 ? 18.437 26.696 -9.940 1.00 80.38 186 ALA A O 1
ATOM 1374 N N . TRP A 1 187 ? 19.901 28.381 -9.862 1.00 88.00 187 TRP A N 1
ATOM 1375 C CA . TRP A 1 187 ? 19.387 29.060 -11.056 1.00 88.00 187 TRP A CA 1
ATOM 1376 C C . TRP A 1 187 ? 19.571 28.270 -12.356 1.00 88.00 187 TRP A C 1
ATOM 1378 O O . TRP A 1 187 ? 18.748 28.398 -13.259 1.00 88.00 187 TRP A O 1
ATOM 1388 N N . SER A 1 188 ? 20.606 27.431 -12.452 1.00 85.06 188 SER A N 1
ATOM 1389 C CA . SER A 1 188 ? 20.837 26.574 -13.622 1.00 85.06 188 SER A CA 1
ATOM 1390 C C . SER A 1 188 ? 19.985 25.302 -13.589 1.00 85.06 188 SER A C 1
ATOM 1392 O O . SER A 1 188 ? 19.586 24.803 -14.639 1.00 85.06 188 SER A O 1
ATOM 1394 N N . GLN A 1 189 ? 19.658 24.796 -12.396 1.00 87.75 189 GLN A N 1
ATOM 1395 C CA . GLN A 1 189 ? 18.940 23.530 -12.222 1.00 87.75 189 GLN A CA 1
ATOM 1396 C C . GLN A 1 189 ? 17.421 23.699 -12.086 1.00 87.75 189 GLN A C 1
ATOM 1398 O O . GLN A 1 189 ? 16.671 22.820 -12.512 1.00 87.75 189 GLN A O 1
ATOM 1403 N N . LEU A 1 190 ? 16.939 24.830 -11.560 1.00 91.06 190 LEU A N 1
ATOM 1404 C CA . LEU A 1 190 ? 15.506 25.101 -11.383 1.00 91.06 190 LEU A CA 1
ATOM 1405 C C . LEU A 1 190 ? 14.671 24.901 -12.665 1.00 91.06 190 LEU A C 1
ATOM 1407 O O . LEU A 1 190 ? 13.633 24.242 -12.576 1.00 91.06 190 LEU A O 1
ATOM 1411 N N . PRO A 1 191 ? 15.099 25.367 -13.859 1.00 92.56 191 PRO A N 1
ATOM 1412 C CA . PRO A 1 191 ? 14.365 25.096 -15.097 1.00 92.56 191 PRO A CA 1
ATOM 1413 C C . PRO A 1 191 ? 14.246 23.597 -15.411 1.00 92.56 191 PRO A C 1
ATOM 1415 O O . PRO A 1 191 ? 13.197 23.134 -15.864 1.00 92.56 191 PRO A O 1
ATOM 1418 N N . SER A 1 192 ? 15.294 22.815 -15.130 1.00 90.44 192 SER A N 1
ATOM 1419 C CA . SER A 1 192 ? 15.278 21.361 -15.332 1.00 90.44 192 SER A CA 1
ATOM 1420 C C . SER A 1 192 ? 14.338 20.646 -14.352 1.00 90.44 192 SER A C 1
ATOM 1422 O O . SER A 1 192 ? 13.595 19.757 -14.756 1.00 90.44 192 SER A O 1
ATOM 1424 N N . TYR A 1 193 ? 14.262 21.087 -13.092 1.00 91.25 193 TYR A N 1
ATOM 1425 C CA . TYR A 1 193 ? 13.307 20.535 -12.123 1.00 91.25 193 TYR A CA 1
ATOM 1426 C C . TYR A 1 193 ? 11.861 20.916 -12.443 1.00 91.25 193 TYR A C 1
ATOM 1428 O O . TYR A 1 193 ? 10.963 20.088 -12.306 1.00 91.25 193 TYR A O 1
ATOM 1436 N N . PHE A 1 194 ? 11.626 22.141 -12.919 1.00 94.25 194 PHE A N 1
ATOM 1437 C CA . PHE A 1 194 ? 10.298 22.575 -13.348 1.00 94.25 194 PHE A CA 1
ATOM 1438 C C . PHE A 1 194 ? 9.799 21.763 -14.551 1.00 94.25 194 PHE A C 1
ATOM 1440 O O . PHE A 1 194 ? 8.677 21.257 -14.544 1.00 94.25 194 PHE A O 1
ATOM 1447 N N . THR A 1 195 ? 10.649 21.592 -15.568 1.00 95.31 195 THR A N 1
ATOM 1448 C CA . THR A 1 195 ? 10.318 20.773 -16.744 1.00 95.31 195 THR A CA 1
ATOM 1449 C C . THR A 1 195 ? 10.111 19.308 -16.371 1.00 95.31 195 THR A C 1
ATOM 1451 O O . THR A 1 195 ? 9.133 18.713 -16.822 1.00 95.31 195 THR A O 1
ATOM 1454 N N . LEU A 1 196 ? 10.941 18.748 -15.486 1.00 95.19 196 LEU A N 1
ATOM 1455 C CA . LEU A 1 196 ? 10.743 17.402 -14.947 1.00 95.19 196 LEU A CA 1
ATOM 1456 C C . LEU A 1 196 ? 9.394 17.271 -14.227 1.00 95.19 196 LEU A C 1
ATOM 1458 O O . LEU A 1 196 ? 8.656 16.329 -14.494 1.00 95.19 196 LEU A O 1
ATOM 1462 N N . GLY A 1 197 ? 9.037 18.228 -13.366 1.00 96.56 197 GLY A N 1
ATOM 1463 C CA . GLY A 1 197 ? 7.745 18.247 -12.677 1.00 96.56 197 GLY A CA 1
ATOM 1464 C C . GLY A 1 197 ? 6.561 18.259 -13.647 1.00 96.56 197 GLY A C 1
ATOM 1465 O O . GLY A 1 197 ? 5.605 17.503 -13.465 1.00 96.56 197 GLY A O 1
ATOM 1466 N N . LEU A 1 198 ? 6.648 19.047 -14.722 1.00 97.12 198 LEU A N 1
ATOM 1467 C CA . LEU A 1 198 ? 5.620 19.097 -15.764 1.00 97.12 198 LEU A CA 1
ATOM 1468 C C . LEU A 1 198 ? 5.513 17.768 -16.524 1.00 97.12 198 LEU A C 1
ATOM 1470 O O . LEU A 1 198 ? 4.406 17.262 -16.718 1.00 97.12 198 LEU A O 1
ATOM 1474 N N . VAL A 1 199 ? 6.645 17.166 -16.900 1.00 97.50 199 VAL A N 1
ATOM 1475 C CA . VAL A 1 199 ? 6.683 15.852 -17.565 1.00 97.50 199 VAL A CA 1
ATOM 1476 C C . VAL A 1 199 ? 6.100 14.766 -16.660 1.00 97.50 199 VAL A C 1
ATOM 1478 O O . VAL A 1 199 ? 5.236 14.010 -17.103 1.00 97.50 199 VAL A O 1
ATOM 1481 N N . CYS A 1 200 ? 6.501 14.721 -15.388 1.00 97.62 200 CYS A N 1
ATOM 1482 C CA . CYS A 1 200 ? 5.964 13.784 -14.401 1.00 97.62 200 CYS A CA 1
ATOM 1483 C C . CYS A 1 200 ? 4.453 13.968 -14.205 1.00 97.62 200 CYS A C 1
ATOM 1485 O O . CYS A 1 200 ? 3.721 12.981 -14.151 1.00 97.62 200 CYS A O 1
ATOM 1487 N N . GLY A 1 201 ? 3.964 15.212 -14.164 1.00 97.38 201 GLY A N 1
ATOM 1488 C CA . GLY A 1 201 ? 2.534 15.511 -14.073 1.00 97.38 201 GLY A CA 1
ATOM 1489 C C . GLY A 1 201 ? 1.745 14.989 -15.277 1.00 97.38 201 GLY A C 1
ATOM 1490 O O . GLY A 1 201 ? 0.732 14.304 -15.112 1.00 97.38 201 GLY A O 1
ATOM 1491 N N . VAL A 1 202 ? 2.229 15.244 -16.498 1.00 97.62 202 VAL A N 1
ATOM 1492 C CA . VAL A 1 202 ? 1.602 14.733 -17.731 1.00 97.62 202 VAL A CA 1
ATOM 1493 C C . VAL A 1 202 ? 1.646 13.204 -17.779 1.00 97.62 202 VAL A C 1
ATOM 1495 O O . VAL A 1 202 ? 0.641 12.573 -18.121 1.00 97.62 202 VAL A O 1
ATOM 1498 N N . ALA A 1 203 ? 2.773 12.598 -17.402 1.00 97.56 203 ALA A N 1
ATOM 1499 C CA . ALA A 1 203 ? 2.926 11.150 -17.342 1.00 97.56 203 ALA A CA 1
ATOM 1500 C C . ALA A 1 203 ? 1.948 10.518 -16.339 1.00 97.56 203 ALA A C 1
ATOM 1502 O O . ALA A 1 203 ? 1.272 9.551 -16.686 1.00 97.56 203 ALA A O 1
ATOM 1503 N N . ALA A 1 204 ? 1.790 11.097 -15.144 1.00 96.62 204 ALA A N 1
ATOM 1504 C CA . ALA A 1 204 ? 0.866 10.611 -14.118 1.00 96.62 204 ALA A CA 1
ATOM 1505 C C . ALA A 1 204 ? -0.601 10.646 -14.584 1.00 96.62 204 ALA A C 1
ATOM 1507 O O . ALA A 1 204 ? -1.331 9.660 -14.434 1.00 96.62 204 ALA A O 1
ATOM 1508 N N . VAL A 1 205 ? -1.035 11.749 -15.207 1.00 97.19 205 VAL A N 1
ATOM 1509 C CA . VAL A 1 205 ? -2.395 11.866 -15.769 1.00 97.19 205 VAL A CA 1
ATOM 1510 C C . VAL A 1 205 ? -2.605 10.863 -16.903 1.00 97.19 205 VAL A C 1
ATOM 1512 O O . VAL A 1 205 ? -3.648 10.207 -16.960 1.00 97.19 205 VAL A O 1
ATOM 1515 N N . SER A 1 206 ? -1.620 10.720 -17.790 1.00 97.19 206 SER A N 1
ATOM 1516 C CA . SER A 1 206 ? -1.685 9.794 -18.925 1.00 97.19 206 SER A CA 1
ATOM 1517 C C . SER A 1 206 ? -1.758 8.344 -18.456 1.00 97.19 206 SER A C 1
ATOM 1519 O O . SER A 1 206 ? -2.617 7.596 -18.918 1.00 97.19 206 SER A O 1
ATOM 1521 N N . PHE A 1 207 ? -0.928 7.970 -17.481 1.00 95.69 207 PHE A N 1
ATOM 1522 C CA . PHE A 1 207 ? -0.933 6.648 -16.865 1.00 95.69 207 PHE A CA 1
ATOM 1523 C C . PHE A 1 207 ? -2.276 6.342 -16.197 1.00 95.69 207 PHE A C 1
ATOM 1525 O O . PHE A 1 207 ? -2.860 5.291 -16.445 1.00 95.69 207 PHE A O 1
ATOM 1532 N N . THR A 1 208 ? -2.816 7.287 -15.422 1.00 94.31 208 THR A N 1
ATOM 1533 C CA . THR A 1 208 ? -4.110 7.115 -14.745 1.00 94.31 208 THR A CA 1
ATOM 1534 C C . THR A 1 208 ? -5.242 6.908 -15.751 1.00 94.31 208 THR A C 1
ATOM 1536 O O . THR A 1 208 ? -6.039 5.981 -15.611 1.00 94.31 208 THR A O 1
ATOM 1539 N N . LYS A 1 209 ? -5.299 7.732 -16.807 1.00 96.06 209 LYS A N 1
ATOM 1540 C CA . LYS A 1 209 ? -6.302 7.589 -17.874 1.00 96.06 209 LYS A CA 1
ATOM 1541 C C . LYS A 1 209 ? -6.157 6.270 -18.622 1.00 96.06 209 LYS A C 1
ATOM 1543 O O . LYS A 1 209 ? -7.166 5.629 -18.895 1.00 96.06 209 LYS A O 1
ATOM 1548 N N . LEU A 1 210 ? -4.929 5.861 -18.935 1.00 96.38 210 LEU A N 1
ATOM 1549 C CA . LEU A 1 210 ? -4.661 4.595 -19.610 1.00 96.38 210 LEU A CA 1
ATOM 1550 C C . LEU A 1 210 ? -5.095 3.405 -18.750 1.00 96.38 210 LEU A C 1
ATOM 1552 O O . LEU A 1 210 ? -5.736 2.495 -19.265 1.00 96.38 210 LEU A O 1
ATOM 1556 N N . LEU A 1 211 ? -4.806 3.431 -17.448 1.00 92.75 211 LEU A N 1
ATOM 1557 C CA . LEU A 1 211 ? -5.193 2.373 -16.517 1.00 92.75 211 LEU A CA 1
ATOM 1558 C C . LEU A 1 211 ? -6.715 2.191 -16.483 1.00 92.75 211 LEU A C 1
ATOM 1560 O O . LEU A 1 211 ? -7.199 1.0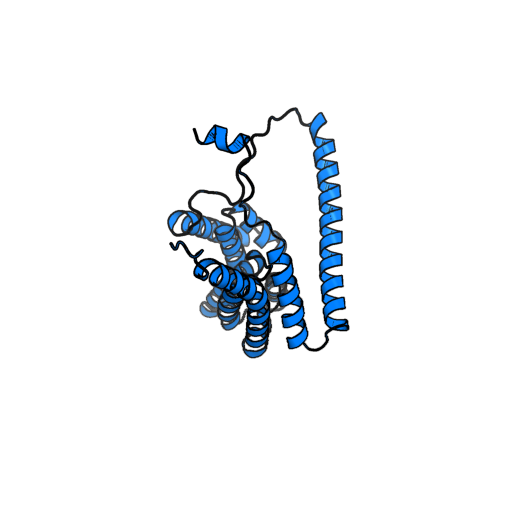68 -16.633 1.00 92.75 211 LEU A O 1
ATOM 1564 N N . TYR A 1 212 ? -7.477 3.283 -16.359 1.00 92.56 212 TYR A N 1
ATOM 1565 C CA . TYR A 1 212 ? -8.941 3.217 -16.411 1.00 92.56 212 TYR A CA 1
ATOM 1566 C C . TYR A 1 212 ? -9.458 2.811 -17.794 1.00 92.56 212 TYR A C 1
ATOM 1568 O O . TYR A 1 212 ? -10.337 1.961 -17.879 1.00 92.56 212 TYR A O 1
ATOM 1576 N N . ALA A 1 213 ? -8.870 3.322 -18.878 1.00 95.06 213 ALA A N 1
ATOM 1577 C CA . ALA A 1 213 ? -9.267 2.949 -20.233 1.00 95.06 213 ALA A CA 1
ATOM 1578 C C . ALA A 1 213 ? -9.058 1.451 -20.508 1.00 95.06 213 ALA A C 1
ATOM 1580 O O . ALA A 1 213 ? -9.941 0.803 -21.062 1.00 95.06 213 ALA A O 1
ATOM 1581 N N . VAL A 1 214 ? -7.919 0.882 -20.098 1.00 93.44 214 VAL A N 1
ATOM 1582 C CA . VAL A 1 214 ? -7.635 -0.556 -20.234 1.00 93.44 214 VAL A CA 1
ATOM 1583 C C . VAL A 1 214 ? -8.586 -1.375 -19.372 1.00 93.44 214 VAL A C 1
ATOM 1585 O O . VAL A 1 214 ? -9.106 -2.386 -19.846 1.00 93.44 214 VAL A O 1
ATOM 1588 N N . LYS A 1 215 ? -8.859 -0.931 -18.139 1.00 91.25 215 LYS A N 1
ATOM 1589 C CA . LYS A 1 215 ? -9.853 -1.570 -17.274 1.00 91.25 215 LYS A CA 1
ATOM 1590 C C . LYS A 1 215 ? -11.210 -1.617 -17.975 1.00 91.25 215 LYS A C 1
ATOM 1592 O O . LYS A 1 215 ? -11.701 -2.716 -18.221 1.00 91.25 215 LYS A O 1
ATOM 1597 N N . ASP A 1 216 ? -11.759 -0.474 -18.369 1.00 93.31 216 ASP A N 1
ATOM 1598 C CA . ASP A 1 216 ? -13.090 -0.363 -18.978 1.00 93.31 216 ASP A CA 1
ATOM 1599 C C . ASP A 1 216 ? -13.181 -1.142 -20.298 1.00 93.31 216 ASP A C 1
ATOM 1601 O O . ASP A 1 216 ? -14.172 -1.826 -20.570 1.00 93.31 216 ASP A O 1
ATOM 1605 N N . LEU A 1 217 ? -12.116 -1.108 -21.106 1.00 93.88 217 LEU A N 1
ATOM 1606 C CA . LEU A 1 217 ? -12.018 -1.895 -22.330 1.00 93.88 217 LEU A CA 1
ATOM 1607 C C . LEU A 1 217 ? -12.031 -3.397 -22.020 1.00 93.88 217 LEU A C 1
ATOM 1609 O O . LEU A 1 217 ? -12.777 -4.144 -22.648 1.00 93.88 217 LEU A O 1
ATOM 1613 N N . SER A 1 218 ? -11.268 -3.849 -21.024 1.00 92.12 218 SER A N 1
ATOM 1614 C CA . SER A 1 218 ? -11.256 -5.259 -20.629 1.00 92.12 218 SER A CA 1
ATOM 1615 C C . SER A 1 218 ? -12.624 -5.730 -20.126 1.00 92.12 218 SER A C 1
ATOM 1617 O O . SER A 1 218 ? -13.030 -6.846 -20.441 1.00 92.12 218 SER A O 1
ATOM 1619 N N . GLU A 1 219 ? -13.377 -4.887 -19.408 1.00 91.06 219 GLU A N 1
ATOM 1620 C CA . GLU A 1 219 ? -14.733 -5.230 -18.951 1.00 91.06 219 GLU A CA 1
ATOM 1621 C C . GLU A 1 219 ? -15.727 -5.288 -20.113 1.00 91.06 219 GLU A C 1
ATOM 1623 O O . GLU A 1 219 ? -16.609 -6.147 -20.125 1.00 91.06 219 GLU A O 1
ATOM 1628 N N . LYS A 1 220 ? -15.562 -4.414 -21.112 1.00 92.94 220 LYS A N 1
ATOM 1629 C CA . LYS A 1 220 ? -16.410 -4.374 -22.306 1.00 92.94 220 LYS A CA 1
ATOM 1630 C C . LYS A 1 220 ? -16.181 -5.568 -23.237 1.00 92.94 220 LYS A C 1
ATOM 1632 O O . LYS A 1 220 ? -17.149 -6.132 -23.738 1.00 92.94 220 LYS A O 1
ATOM 1637 N N . TRP A 1 221 ? -14.925 -5.929 -23.501 1.00 92.88 221 TRP A N 1
ATOM 1638 C CA . TRP A 1 221 ? -14.581 -7.008 -24.438 1.00 92.88 221 TRP A CA 1
ATOM 1639 C C . TRP A 1 221 ? -14.656 -8.400 -23.800 1.00 92.88 221 TRP A C 1
ATOM 1641 O O . TRP A 1 221 ? -14.986 -9.367 -24.482 1.00 92.88 221 TRP A O 1
ATOM 1651 N N . LEU A 1 222 ? -14.376 -8.512 -22.498 1.00 92.00 222 LEU A N 1
ATOM 1652 C CA . LEU A 1 222 ? -14.387 -9.767 -21.742 1.00 92.00 222 LEU A CA 1
ATOM 1653 C C . LEU A 1 222 ? -15.289 -9.613 -20.502 1.00 92.00 222 LEU A C 1
ATOM 1655 O O . LEU A 1 222 ? -14.789 -9.497 -19.379 1.00 92.00 222 LEU A O 1
ATOM 1659 N N . PRO A 1 223 ? -16.627 -9.624 -20.670 1.00 87.25 223 PRO A N 1
ATOM 1660 C CA . PRO A 1 223 ? -17.564 -9.395 -19.565 1.00 87.25 223 PRO A CA 1
ATOM 1661 C C . PRO A 1 223 ? -17.542 -10.526 -18.526 1.00 87.25 223 PRO A C 1
ATOM 1663 O O . PRO A 1 223 ? -17.832 -10.319 -17.346 1.00 87.25 223 PRO A O 1
ATOM 1666 N N . SER A 1 224 ? -17.175 -11.742 -18.937 1.00 91.56 224 SER A N 1
ATOM 1667 C CA . SER A 1 224 ? -16.983 -12.864 -18.024 1.00 91.56 224 SER A CA 1
ATOM 1668 C C . SER A 1 224 ? -15.707 -12.675 -17.206 1.00 91.56 224 SER A C 1
ATOM 1670 O O . SER A 1 224 ? -14.599 -12.783 -17.734 1.00 91.56 224 SER A O 1
ATOM 1672 N N . TRP A 1 225 ? -15.871 -12.460 -15.899 1.00 87.44 225 TRP A N 1
ATOM 1673 C CA . TRP A 1 225 ? -14.763 -12.196 -14.978 1.00 87.44 225 TRP A CA 1
ATOM 1674 C C . TRP A 1 225 ? -13.645 -13.244 -15.046 1.00 87.44 225 TRP A C 1
ATOM 1676 O O . TRP A 1 225 ? -12.482 -12.877 -15.092 1.00 87.44 225 TRP A O 1
ATOM 1686 N N . TRP A 1 226 ? -13.979 -14.534 -15.104 1.00 89.50 226 TRP A N 1
ATOM 1687 C CA . TRP A 1 226 ? -13.001 -15.625 -15.110 1.00 89.50 226 TRP A CA 1
ATOM 1688 C C . TRP A 1 226 ? -12.173 -15.655 -16.400 1.00 89.50 226 TRP A C 1
ATOM 1690 O O . TRP A 1 226 ? -10.956 -15.806 -16.339 1.00 89.50 226 TRP A O 1
ATOM 1700 N N . ALA A 1 227 ? -12.804 -15.445 -17.561 1.00 90.25 227 ALA A N 1
ATOM 1701 C CA . ALA A 1 227 ? -12.084 -15.379 -18.831 1.00 90.25 227 ALA A CA 1
ATOM 1702 C C . ALA A 1 227 ? -11.184 -14.140 -18.890 1.00 90.25 227 ALA A C 1
ATOM 1704 O O . ALA A 1 227 ? -10.073 -14.212 -19.403 1.00 90.25 227 ALA A O 1
ATOM 1705 N N . ARG A 1 228 ? -11.635 -13.019 -18.316 1.00 91.62 228 ARG A N 1
ATOM 1706 C CA . ARG A 1 228 ? -10.847 -11.790 -18.237 1.00 91.62 228 ARG A CA 1
ATOM 1707 C C . ARG A 1 228 ? -9.557 -11.990 -17.443 1.00 91.62 228 ARG A C 1
ATOM 1709 O O . ARG A 1 228 ? -8.501 -11.637 -17.951 1.00 91.62 228 ARG A O 1
ATOM 1716 N N . GLU A 1 229 ? -9.621 -12.597 -16.256 1.00 90.12 229 GLU A N 1
ATOM 1717 C CA . GLU A 1 229 ? -8.415 -12.874 -15.453 1.00 90.12 229 GLU A CA 1
ATOM 1718 C C . GLU A 1 229 ? -7.452 -13.833 -16.159 1.00 90.12 229 GLU A C 1
ATOM 1720 O O . GLU A 1 229 ? -6.243 -13.619 -16.138 1.00 90.12 229 GLU A O 1
ATOM 1725 N N . LEU A 1 230 ? -7.980 -14.864 -16.828 1.00 91.00 230 LEU A N 1
ATOM 1726 C CA . LEU A 1 230 ? -7.158 -15.813 -17.579 1.00 91.00 230 LEU A CA 1
ATOM 1727 C C . LEU A 1 230 ? -6.444 -15.143 -18.755 1.00 91.00 230 LEU A C 1
ATOM 1729 O O . LEU A 1 230 ? -5.248 -15.350 -18.939 1.00 91.00 230 LEU A O 1
ATOM 1733 N N . VAL A 1 231 ? -7.159 -14.328 -19.535 1.00 91.38 231 VAL A N 1
ATOM 1734 C CA . VAL A 1 231 ? -6.586 -13.620 -20.688 1.00 91.38 231 VAL A CA 1
ATOM 1735 C C . VAL A 1 231 ? -5.562 -12.585 -20.229 1.00 91.38 231 VAL A C 1
ATOM 1737 O O . VAL A 1 231 ? -4.452 -12.561 -20.753 1.00 91.38 231 VAL A O 1
ATOM 1740 N N . LEU A 1 232 ? -5.893 -11.760 -19.232 1.00 90.62 232 LEU A N 1
ATOM 1741 C CA . LEU A 1 232 ? -4.967 -10.752 -18.709 1.00 90.62 232 LEU A CA 1
ATOM 1742 C C . LEU A 1 232 ? -3.738 -11.400 -18.062 1.00 90.62 232 LEU A C 1
ATOM 1744 O O . LEU A 1 232 ? -2.619 -10.966 -18.320 1.00 90.62 232 LEU A O 1
ATOM 1748 N N . GLY A 1 233 ? -3.918 -12.470 -17.289 1.00 89.25 233 GLY A N 1
ATOM 1749 C CA . GLY A 1 233 ? -2.806 -13.212 -16.701 1.00 89.25 233 GLY A CA 1
ATOM 1750 C C . GLY A 1 233 ? -1.926 -13.890 -17.746 1.00 89.25 233 GLY A C 1
ATOM 1751 O O . GLY A 1 233 ? -0.706 -13.850 -17.620 1.00 89.25 233 GLY A O 1
ATOM 1752 N N . ALA A 1 234 ? -2.504 -14.426 -18.823 1.00 89.44 234 ALA A N 1
ATOM 1753 C CA . ALA A 1 234 ? -1.727 -14.954 -19.942 1.00 89.44 234 ALA A CA 1
ATOM 1754 C C . ALA A 1 234 ? -0.921 -13.849 -20.645 1.00 89.44 234 ALA A C 1
ATOM 1756 O O . ALA A 1 234 ? 0.248 -14.058 -20.956 1.00 89.44 234 ALA A O 1
ATOM 1757 N N . ILE A 1 235 ? -1.501 -12.657 -20.842 1.00 90.38 235 ILE A N 1
ATOM 1758 C CA . ILE A 1 235 ? -0.786 -11.497 -21.399 1.00 90.38 235 ILE A CA 1
ATOM 1759 C C . ILE A 1 235 ? 0.392 -11.108 -20.498 1.00 90.38 235 ILE A C 1
ATOM 1761 O O . ILE A 1 235 ? 1.493 -10.899 -21.004 1.00 90.38 235 ILE A O 1
ATOM 1765 N N . VAL A 1 236 ? 0.191 -11.057 -19.177 1.00 88.75 236 VAL A N 1
ATOM 1766 C CA . VAL A 1 236 ? 1.263 -10.774 -18.206 1.00 88.75 236 VAL A CA 1
ATOM 1767 C C . VAL A 1 236 ? 2.353 -11.844 -18.266 1.00 88.75 236 VAL A C 1
ATOM 1769 O O . VAL A 1 236 ? 3.532 -11.503 -18.321 1.00 88.75 236 VAL A O 1
ATOM 1772 N N . GLY A 1 237 ? 1.980 -13.124 -18.320 1.00 86.44 237 GLY A N 1
ATOM 1773 C CA . GLY A 1 237 ? 2.930 -14.232 -18.435 1.00 86.44 237 GLY A CA 1
ATOM 1774 C C . GLY A 1 237 ? 3.762 -14.170 -19.721 1.00 86.44 237 GLY A C 1
ATOM 1775 O O . GLY A 1 237 ? 4.983 -14.310 -19.674 1.00 86.44 237 GLY A O 1
ATOM 1776 N N . VAL A 1 238 ? 3.129 -13.876 -20.863 1.00 87.6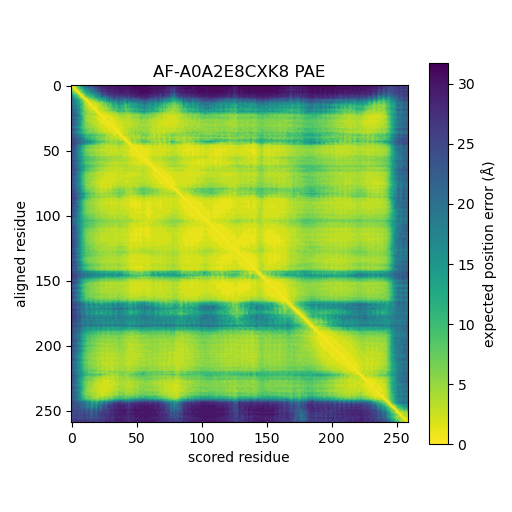9 238 VAL A N 1
ATOM 1777 C CA . VAL A 1 238 ? 3.816 -13.697 -22.156 1.00 87.69 238 VAL A CA 1
ATOM 1778 C C . VAL A 1 238 ? 4.720 -12.464 -22.141 1.00 87.69 238 VAL A C 1
ATOM 1780 O O . VAL A 1 238 ? 5.859 -12.538 -22.599 1.00 87.69 238 VAL A O 1
ATOM 1783 N N . ALA A 1 239 ? 4.263 -11.344 -21.579 1.00 86.38 239 ALA A N 1
ATOM 1784 C CA . ALA A 1 239 ? 5.090 -10.150 -21.416 1.00 86.38 239 ALA A CA 1
ATOM 1785 C C . ALA A 1 239 ? 6.305 -10.419 -20.509 1.00 86.38 239 ALA A C 1
ATOM 1787 O O . ALA A 1 239 ? 7.401 -9.933 -20.784 1.00 86.38 239 ALA A O 1
ATOM 1788 N N . GLY A 1 240 ? 6.142 -11.257 -19.481 1.00 81.12 240 GLY A N 1
ATOM 1789 C CA . GLY A 1 240 ? 7.228 -11.722 -18.620 1.00 81.12 240 GLY A CA 1
ATOM 1790 C C . GLY A 1 240 ? 8.301 -12.526 -19.362 1.00 81.12 240 GLY A C 1
ATOM 1791 O O . GLY A 1 240 ? 9.471 -12.446 -18.999 1.00 81.12 240 GLY A O 1
ATOM 1792 N N . LEU A 1 241 ? 7.949 -13.236 -20.443 1.00 78.69 241 LEU A N 1
ATOM 1793 C CA . LEU A 1 241 ? 8.933 -13.918 -21.298 1.00 78.69 241 LEU A CA 1
ATOM 1794 C C . LEU A 1 241 ? 9.810 -12.950 -22.097 1.00 78.69 241 LEU A C 1
ATOM 1796 O O . LEU A 1 241 ? 10.948 -13.288 -22.421 1.00 78.69 241 LEU A O 1
ATOM 1800 N N . ALA A 1 242 ? 9.278 -11.773 -22.433 1.00 76.38 242 ALA A N 1
ATOM 1801 C CA . ALA A 1 242 ? 10.014 -10.735 -23.146 1.00 76.38 242 ALA A CA 1
ATOM 1802 C C . ALA A 1 242 ? 10.991 -9.977 -22.233 1.00 76.38 242 ALA A C 1
ATOM 1804 O O . ALA A 1 242 ? 11.877 -9.284 -22.732 1.00 76.38 242 ALA A O 1
ATOM 1805 N N . TYR A 1 243 ? 10.854 -10.110 -20.908 1.00 70.88 243 TYR A N 1
ATOM 1806 C CA . TYR A 1 243 ? 11.763 -9.477 -19.963 1.00 70.88 243 TYR A CA 1
ATOM 1807 C C . TYR A 1 243 ? 13.117 -10.212 -19.959 1.00 70.88 243 TYR A C 1
ATOM 1809 O O . TYR A 1 243 ? 13.157 -11.428 -19.740 1.00 70.88 243 TYR A O 1
ATOM 1817 N N . PRO A 1 244 ? 14.243 -9.517 -20.219 1.00 55.72 244 PRO A N 1
ATOM 1818 C CA . PRO A 1 244 ? 15.546 -10.161 -20.282 1.00 55.72 244 PRO A CA 1
ATOM 1819 C C . PRO A 1 244 ? 15.892 -10.806 -18.936 1.00 55.72 244 PRO A C 1
ATOM 1821 O O . PRO A 1 244 ? 15.852 -10.169 -17.888 1.00 55.72 244 PRO A O 1
ATOM 1824 N N . ARG A 1 245 ? 16.262 -12.093 -18.983 1.00 56.00 245 ARG A N 1
ATOM 1825 C CA . ARG A 1 245 ? 16.656 -12.924 -17.826 1.00 56.00 245 ARG A CA 1
ATOM 1826 C C . ARG A 1 245 ? 17.955 -12.481 -17.147 1.00 56.00 245 ARG A C 1
ATOM 1828 O O . ARG A 1 245 ? 18.388 -13.105 -16.184 1.00 56.00 245 ARG A O 1
ATOM 1835 N N . THR A 1 246 ? 18.603 -11.453 -17.673 1.00 41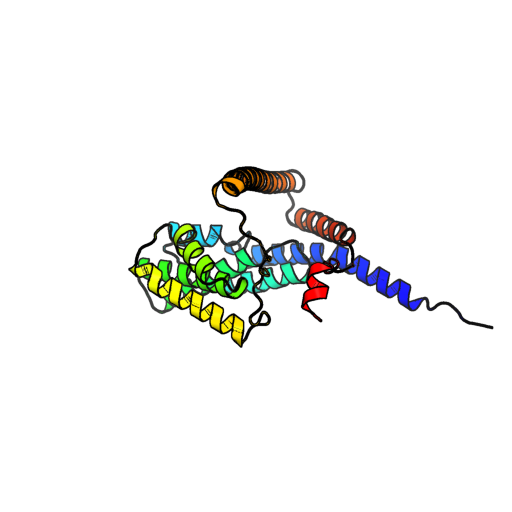.06 246 THR A N 1
ATOM 1836 C CA . THR A 1 246 ? 19.793 -10.859 -17.082 1.00 41.06 246 THR A CA 1
ATOM 1837 C C . THR A 1 246 ? 19.351 -9.805 -16.072 1.00 41.06 246 THR A C 1
ATOM 1839 O O . THR A 1 246 ? 18.604 -8.904 -16.469 1.00 41.06 246 THR A O 1
ATOM 1842 N N . PRO A 1 247 ? 19.796 -9.859 -14.801 1.00 37.69 247 PRO A N 1
ATOM 1843 C CA . PRO A 1 247 ? 19.654 -8.706 -13.918 1.00 37.69 247 PRO A CA 1
ATOM 1844 C C . PRO A 1 247 ? 20.198 -7.467 -14.647 1.00 37.69 247 PRO A C 1
ATOM 1846 O O . PRO A 1 247 ? 21.144 -7.611 -15.432 1.00 37.69 247 PRO A O 1
ATOM 1849 N N . PRO A 1 248 ? 19.592 -6.277 -14.468 1.00 38.38 248 PRO A N 1
ATOM 1850 C CA . PRO A 1 248 ? 20.113 -5.062 -15.078 1.00 38.38 248 PRO A CA 1
ATOM 1851 C C . PRO A 1 248 ? 21.606 -4.988 -14.767 1.00 38.38 248 PRO A C 1
ATOM 1853 O O . PRO A 1 248 ? 21.996 -5.103 -13.604 1.00 38.38 248 PRO A O 1
ATOM 1856 N N . ALA A 1 249 ? 22.429 -4.904 -15.818 1.00 38.16 249 ALA A N 1
ATOM 1857 C CA . ALA A 1 249 ? 23.871 -4.831 -15.667 1.00 38.16 249 ALA A CA 1
ATOM 1858 C C . ALA A 1 249 ? 24.174 -3.711 -14.671 1.00 38.16 249 ALA A C 1
ATOM 1860 O O . ALA A 1 249 ? 23.728 -2.574 -14.850 1.00 38.16 249 ALA A O 1
ATOM 1861 N N . ILE A 1 250 ? 24.871 -4.070 -13.595 1.00 41.28 250 ILE A N 1
ATOM 1862 C CA . ILE A 1 250 ? 25.360 -3.117 -12.613 1.00 41.28 250 ILE A CA 1
ATOM 1863 C C . ILE A 1 250 ? 26.148 -2.079 -13.413 1.00 41.28 250 ILE A C 1
ATOM 1865 O O . ILE A 1 250 ? 27.056 -2.424 -14.167 1.00 41.28 250 ILE A O 1
ATOM 1869 N N . SER A 1 251 ? 25.739 -0.814 -13.325 1.00 37.25 251 SER A N 1
ATOM 1870 C CA . SER A 1 251 ? 26.452 0.277 -13.983 1.00 37.25 251 SER A CA 1
ATOM 1871 C C . SER A 1 251 ? 27.939 0.196 -13.605 1.00 37.25 251 SER A C 1
ATOM 1873 O O . SER A 1 251 ? 28.239 -0.004 -12.426 1.00 37.25 251 SER A O 1
ATOM 1875 N N . PRO A 1 252 ? 28.891 0.414 -14.532 1.00 40.16 252 PRO A N 1
ATOM 1876 C CA . PRO A 1 252 ? 30.320 0.468 -14.204 1.00 40.16 252 PRO A CA 1
ATOM 1877 C C . PRO A 1 252 ? 30.679 1.596 -13.210 1.00 40.16 252 PRO A C 1
ATOM 1879 O O . PRO A 1 252 ? 31.819 1.699 -12.756 1.00 40.16 252 PRO A O 1
ATOM 1882 N N . ALA A 1 253 ? 29.724 2.466 -12.854 1.00 48.03 253 ALA A N 1
ATOM 1883 C CA . ALA A 1 253 ? 29.846 3.393 -11.729 1.00 48.03 253 ALA A CA 1
ATOM 1884 C C . ALA A 1 253 ? 29.647 2.711 -10.357 1.00 48.03 253 ALA A C 1
ATOM 1886 O O . ALA A 1 253 ? 30.225 3.150 -9.366 1.00 48.03 253 ALA A O 1
ATOM 1887 N N . THR A 1 254 ? 28.865 1.633 -10.289 1.00 44.94 254 THR A N 1
ATOM 1888 C CA . THR A 1 254 ? 28.569 0.879 -9.063 1.00 44.94 254 THR A CA 1
ATOM 1889 C C . THR A 1 254 ? 29.648 -0.170 -8.763 1.00 44.94 254 THR A C 1
ATOM 1891 O O . THR A 1 254 ? 29.998 -0.336 -7.601 1.00 44.94 254 THR A O 1
ATOM 1894 N N . GLU A 1 255 ? 30.270 -0.796 -9.773 1.00 36.69 255 GLU A N 1
ATOM 1895 C CA . GLU A 1 255 ? 31.430 -1.694 -9.559 1.00 36.69 255 GLU A CA 1
ATOM 1896 C C . GLU A 1 255 ? 32.632 -0.973 -8.933 1.00 36.69 255 GLU A C 1
ATOM 1898 O O . GLU A 1 255 ? 33.334 -1.532 -8.097 1.00 36.69 255 GLU A O 1
ATOM 1903 N N . ARG A 1 256 ? 32.841 0.302 -9.280 1.00 42.97 256 ARG A N 1
ATOM 1904 C CA . ARG A 1 256 ? 33.971 1.102 -8.783 1.00 42.97 256 ARG A CA 1
ATOM 1905 C C . ARG A 1 256 ? 33.871 1.483 -7.302 1.00 42.97 256 ARG A C 1
ATOM 1907 O O . ARG A 1 256 ? 34.859 1.936 -6.747 1.00 42.97 256 ARG A O 1
ATOM 1914 N N . ASN A 1 257 ? 32.689 1.341 -6.699 1.00 43.59 257 ASN A N 1
ATOM 1915 C CA . ASN A 1 257 ? 32.440 1.614 -5.280 1.00 43.59 257 ASN A CA 1
ATOM 1916 C C . ASN A 1 257 ? 32.393 0.328 -4.428 1.00 43.59 257 ASN A C 1
ATOM 1918 O O . ASN A 1 257 ? 32.154 0.406 -3.227 1.00 43.59 257 ASN A O 1
ATOM 1922 N N . LEU A 1 258 ? 32.580 -0.846 -5.046 1.00 44.81 258 LEU A N 1
ATOM 1923 C CA . LEU A 1 258 ? 32.595 -2.159 -4.386 1.00 44.81 258 LEU A CA 1
ATOM 1924 C C . LEU A 1 258 ? 34.007 -2.776 -4.295 1.00 44.81 258 LEU A C 1
ATOM 1926 O O . LEU A 1 258 ? 34.140 -3.889 -3.786 1.00 44.81 258 LEU A O 1
ATOM 1930 N N . ALA A 1 259 ? 35.037 -2.068 -4.769 1.00 39.88 259 ALA A N 1
ATOM 1931 C CA . ALA A 1 259 ? 36.457 -2.399 -4.621 1.00 39.88 259 ALA A CA 1
ATOM 1932 C C . ALA A 1 259 ? 37.142 -1.362 -3.723 1.00 39.88 259 ALA A C 1
ATOM 1934 O O . ALA A 1 259 ? 38.037 -1.766 -2.948 1.00 39.88 259 ALA A O 1
#

Solvent-accessible surface area (backbone atoms only — not comparable to full-atom values): 13555 Å² total; per-residue (Å²): 141,81,84,76,80,74,70,69,62,58,56,56,53,50,52,51,55,51,47,52,29,46,35,12,13,54,26,40,37,52,38,54,52,49,29,67,74,77,31,61,82,44,49,80,61,25,51,68,56,47,32,48,21,40,76,75,43,46,18,57,45,62,67,64,37,28,58,51,36,52,56,37,48,52,43,33,54,74,29,63,41,98,69,77,68,65,30,51,35,24,32,31,27,16,24,54,27,10,37,51,25,57,74,68,66,50,54,50,69,55,13,32,39,34,18,26,14,18,24,4,16,30,42,0,44,72,47,67,32,34,69,59,11,35,50,47,19,27,54,69,47,65,65,48,89,48,69,87,49,44,56,60,17,45,53,36,3,47,52,30,24,54,48,27,38,76,75,40,92,58,39,92,58,52,85,66,78,86,77,94,72,85,87,89,51,68,84,78,44,48,62,57,53,52,52,48,52,52,50,52,51,53,49,51,53,51,50,55,51,48,53,51,49,52,50,55,47,46,49,69,77,34,69,53,64,65,61,35,29,35,53,51,16,36,52,50,14,53,53,56,69,71,50,72,89,62,74,80,75,75,52,78,75,58,59,70,75,76,113

Foldseek 3Di:
DDDDDPPPVVVVVVVVLVLLLQLQLVLLLVLVVLCVVQPVLLDDLQLVSLLCCVPPVLLADDLSSLVSLVVSVCSNVVSQHPDDPLSSQLNNQLNVQLVVCVVVVHDSVVNLLSSLLRNLLSNCLVFVCNPVSLCCSQCRNVVHDDPVSSVSSSVSNVVSSVCSQPPNDCHPPGPDDDDDDDDPDCVVCVVVVVVVVVVVVVVVVVVVVVVVVVVVVLCVVPVPPSVSSNVVSSVSSVVVVVPDPDDPPDPPVRVVVVD

Secondary structure (DSSP, 8-state):
------THHHHHHHHHHHHHHHHHHHHHHHHHHHHHHH-GGG-S-SHHHHHHHHHHSTT---HHHHHHHHHHHHHHHHTT-S--SHHHHHHHHHHHHHHHHHHTT--HHHHHHHHHHHHHHHHHHHHT-HHHHHHHIIIIIIS---HHHHHHHHHHHHHHHHHHHHHSTTTT--SSPPP------HHHHHHHHHHHHHHHHHHHHHHHHHHHHHHHHHHHH--SHHHHHHHHHHHHHHHHHHS-SSPPPPPHHHHTT--

Nearest PDB structures (foldseek):
  6v2j-assembly1_A-2  TM=8.322E-01  e=7.967E-07  Escherichia coli K-12
  3nd0-assembly1_A  TM=8.582E-01  e=1.647E-06  Synechocystis sp. PCC 6803
  8ta3-assembly1_A  TM=7.823E-01  e=1.025E-04  Homo sapiens
  8ta3-assembly1_B  TM=8.056E-01  e=3.336E-04  Homo sapiens
  8jpr-assembly1_B  TM=5.953E-01  e=2.748E-05  Homo sapiens

Sequence (259 aa):
MDCRPDTATGDTHRAWLWLLCVMPAVGLLLVSWFTRRFAPEAQGHGVPEVIVAVARHDGVMRPRVSLVKILVSALCIGTGASVGREGPIVQIGSCLRSVAGQWFQLSARNIKVLVAAGAAAGISATFNAPLAGVIFASEIILGSFAAESLTPIVVASVVADVVQVHVGEHGLNPAFQQLNYEYVGAWSQLPSYFTLGLVCGVAAVSFTKLLYAVKDLSEKWLPSWWARELVLGAIVGVAGLAYPRTPPAISPATERNLA

pLDDT: mean 84.68, std 16.32, range [33.44, 98.0]

Radius of gyration: 22.53 Å; Cα contacts (8 Å, |Δi|>4): 315; chains: 1; bounding box: 54×73×52 Å